Protein AF-A0A925UNS7-F1 (afdb_monomer_lite)

Radius of gyration: 22.49 Å; chains: 1; bounding box: 67×39×63 Å

pLDDT: mean 77.77, std 15.79, range [28.08, 94.25]

Foldseek 3Di:
DVVVVVVVVDPDDQQWDADPPQRDTDSAFWFADPPPRDTDRALAADPVGNFWDQDPVRDTQGSDPVSSQPTFTAHPPPRHTDRRDRFAEAFEEEFEAVPLCRVVLVVLLDDPPWDDDPQWIWDWDQDPNGTYIYIYGDDYNPNQVDPPCPSVCSSVLPHLAYEYRDALCLLAPVCVPPPDHRPDDSQVRVVSVLVVCCVRVVADVQRADQQEYEYEHEPQQVVCVPPNHCVVPVVVSSVVSPCPVVVVVCVSHHPHYDYHYDDDDSPVVSCVRVVSSNVSSSD

Structure (mmCIF, N/CA/C/O backbone):
data_AF-A0A925UNS7-F1
#
_entry.id   AF-A0A925UNS7-F1
#
loop_
_atom_site.group_PDB
_atom_site.id
_atom_site.type_symbol
_atom_site.label_atom_id
_atom_site.label_alt_id
_atom_site.label_comp_id
_atom_site.label_asym_id
_atom_site.label_entity_id
_atom_site.label_seq_id
_atom_site.pdbx_PDB_ins_code
_atom_site.Cartn_x
_atom_site.Cartn_y
_atom_site.Cartn_z
_atom_site.occupancy
_atom_site.B_iso_or_equiv
_atom_site.auth_seq_id
_atom_site.auth_comp_id
_atom_site.auth_asym_id
_atom_site.auth_atom_id
_atom_site.pdbx_PDB_model_num
ATOM 1 N N . MET A 1 1 ? -37.529 9.901 12.539 1.00 35.59 1 MET A N 1
ATOM 2 C CA . MET A 1 1 ? -36.229 10.587 12.722 1.00 35.59 1 MET A CA 1
ATOM 3 C C . MET A 1 1 ? -35.028 9.660 12.976 1.00 35.59 1 MET A C 1
ATOM 5 O O . MET A 1 1 ? -33.933 10.053 12.615 1.00 35.59 1 MET A O 1
ATOM 9 N N . VAL A 1 2 ? -35.177 8.419 13.474 1.00 34.44 2 VAL A N 1
ATOM 10 C CA . VAL A 1 2 ? -34.027 7.487 13.656 1.00 34.44 2 VAL A CA 1
ATOM 11 C C . VAL A 1 2 ? -33.662 6.696 12.381 1.00 34.44 2 VAL A C 1
ATOM 13 O O . VAL A 1 2 ? -32.488 6.489 12.100 1.00 34.44 2 VAL A O 1
ATOM 16 N N . LYS A 1 3 ? -34.638 6.364 11.519 1.00 30.56 3 LYS A N 1
ATOM 17 C CA . LYS A 1 3 ? -34.401 5.601 10.270 1.00 30.56 3 LYS A CA 1
ATOM 18 C C . LYS A 1 3 ? -33.619 6.350 9.174 1.00 30.56 3 LYS A C 1
ATOM 20 O O . LYS A 1 3 ? -33.162 5.718 8.230 1.00 30.56 3 LYS A O 1
ATOM 25 N N . VAL A 1 4 ? -33.467 7.673 9.283 1.00 34.25 4 VAL A N 1
ATOM 26 C CA . VAL A 1 4 ? -32.713 8.499 8.316 1.00 34.25 4 VAL A CA 1
ATOM 27 C C . VAL A 1 4 ? -31.235 8.588 8.706 1.00 34.25 4 VAL A C 1
ATOM 29 O O . VAL A 1 4 ? -30.375 8.556 7.836 1.00 34.25 4 VAL A O 1
ATOM 32 N N . ALA A 1 5 ? -30.922 8.593 10.006 1.00 35.22 5 ALA A N 1
ATOM 33 C CA . ALA A 1 5 ? -29.542 8.663 10.479 1.00 35.22 5 ALA A CA 1
ATOM 34 C C . ALA A 1 5 ? -28.777 7.345 10.256 1.00 35.22 5 ALA A C 1
ATOM 36 O O . ALA A 1 5 ? -27.597 7.380 9.924 1.00 35.22 5 ALA A O 1
ATOM 37 N N . GLU A 1 6 ? -29.443 6.189 10.364 1.00 35.62 6 GLU A N 1
ATOM 38 C CA . GLU A 1 6 ? -28.828 4.881 10.081 1.00 35.62 6 GLU A CA 1
ATOM 39 C C . GLU A 1 6 ? -28.764 4.545 8.585 1.00 35.62 6 GLU A C 1
ATOM 41 O O . GLU A 1 6 ? -27.809 3.909 8.154 1.00 35.62 6 GLU A O 1
ATOM 46 N N . ARG A 1 7 ? -29.695 5.042 7.756 1.00 28.08 7 ARG A N 1
ATOM 47 C CA . ARG A 1 7 ? -29.606 4.889 6.288 1.00 28.08 7 ARG A CA 1
ATOM 48 C C . ARG A 1 7 ? -28.446 5.668 5.661 1.00 28.08 7 ARG A C 1
ATOM 50 O O . ARG A 1 7 ? -27.983 5.300 4.589 1.00 28.08 7 ARG A O 1
ATOM 57 N N . ILE A 1 8 ? -27.937 6.691 6.347 1.00 38.69 8 ILE A N 1
ATOM 58 C CA . ILE A 1 8 ? -26.712 7.409 5.959 1.00 38.69 8 ILE A CA 1
ATOM 59 C C . ILE A 1 8 ? -25.447 6.627 6.376 1.00 38.69 8 ILE A C 1
ATOM 61 O O . ILE A 1 8 ? -24.382 6.830 5.803 1.00 38.69 8 ILE A O 1
ATOM 65 N N . TYR A 1 9 ? -25.549 5.663 7.301 1.00 38.25 9 TYR A N 1
ATOM 66 C CA . TYR A 1 9 ? -24.427 4.796 7.689 1.00 38.25 9 TYR A CA 1
ATOM 67 C C . TYR A 1 9 ? -24.120 3.671 6.682 1.00 38.25 9 TYR A C 1
ATOM 69 O O . TYR A 1 9 ? -23.133 2.963 6.882 1.00 38.25 9 TYR A O 1
ATOM 77 N N . SER A 1 10 ? -24.921 3.486 5.624 1.00 40.56 10 SER A N 1
ATOM 78 C CA . SER A 1 10 ? -24.856 2.285 4.775 1.00 40.56 10 SER A CA 1
ATOM 79 C C . SER A 1 10 ? -24.935 2.533 3.265 1.00 40.56 10 SER A C 1
ATOM 81 O O . SER A 1 10 ? -25.321 1.629 2.528 1.00 40.56 10 SER A O 1
ATOM 83 N N . LEU A 1 11 ? -24.580 3.719 2.773 1.00 31.61 11 LEU A N 1
ATOM 84 C CA . LEU A 1 11 ? -24.490 3.965 1.331 1.00 31.61 11 LEU A CA 1
ATOM 85 C C . LEU A 1 11 ? -23.022 4.114 0.917 1.00 31.61 11 LEU A C 1
ATOM 87 O O . LEU A 1 11 ? -22.479 5.213 0.904 1.00 31.61 11 LEU A O 1
ATOM 91 N N . GLY A 1 12 ? -22.389 2.977 0.608 1.00 35.94 12 GLY A N 1
ATOM 92 C CA . GLY A 1 12 ? -21.296 2.922 -0.372 1.00 35.94 12 GLY A CA 1
ATOM 93 C C . GLY A 1 12 ? -19.961 2.305 0.048 1.00 35.94 12 GLY A C 1
ATOM 94 O O . GLY A 1 12 ? -19.280 1.781 -0.819 1.00 35.94 12 GLY A O 1
ATOM 95 N N . GLU A 1 13 ? -19.565 2.301 1.324 1.00 45.28 13 GLU A N 1
ATOM 96 C CA . GLU A 1 13 ? -18.226 1.813 1.709 1.00 45.28 13 GLU A CA 1
ATOM 97 C C . GLU A 1 13 ? -18.289 1.011 3.018 1.00 45.28 13 GLU A C 1
ATOM 99 O O . GLU A 1 13 ? -18.689 1.512 4.073 1.00 45.28 13 GLU A O 1
ATOM 104 N N . THR A 1 14 ? -17.912 -0.269 2.972 1.00 50.34 14 THR A N 1
ATOM 105 C CA . THR A 1 14 ? -17.797 -1.118 4.164 1.00 50.34 14 THR A CA 1
ATOM 106 C C . THR A 1 14 ? -16.727 -0.546 5.100 1.00 50.34 14 THR A C 1
ATOM 108 O O . THR A 1 14 ? -15.536 -0.694 4.841 1.00 50.34 14 THR A O 1
ATOM 111 N N . ASN A 1 15 ? -17.136 0.105 6.191 1.00 68.94 15 ASN A N 1
ATOM 112 C CA . ASN A 1 15 ? -16.233 0.677 7.195 1.00 68.94 15 ASN A CA 1
ATOM 113 C C . ASN A 1 15 ? -15.593 -0.420 8.072 1.00 68.94 15 ASN A C 1
ATOM 115 O O . ASN A 1 15 ? -15.993 -0.619 9.222 1.00 68.94 15 ASN A O 1
ATOM 119 N N . TYR A 1 16 ? -14.594 -1.128 7.543 1.00 82.44 16 TYR A N 1
ATOM 120 C CA . TYR A 1 16 ? -13.746 -2.043 8.313 1.00 82.44 16 TYR A CA 1
ATOM 121 C C . TYR A 1 16 ? -12.516 -1.314 8.882 1.00 82.44 16 TYR A C 1
ATOM 123 O O . TYR A 1 16 ? -12.038 -0.323 8.334 1.00 82.44 16 TYR A O 1
ATOM 131 N N . GLY A 1 17 ? -11.977 -1.819 9.990 1.00 87.06 17 GLY A N 1
ATOM 132 C CA . GLY A 1 17 ? -10.637 -1.488 10.466 1.00 87.06 17 GLY A CA 1
ATOM 133 C C . GLY A 1 17 ? -9.616 -2.523 9.995 1.00 87.06 17 GLY A C 1
ATOM 134 O O . GLY A 1 17 ? -9.976 -3.654 9.676 1.00 87.06 17 GLY A O 1
ATOM 135 N N . ILE A 1 18 ? -8.338 -2.147 9.972 1.00 88.50 18 ILE A N 1
ATOM 136 C CA . ILE A 1 18 ? -7.214 -3.061 9.720 1.00 88.50 18 ILE A CA 1
ATOM 137 C C . ILE A 1 18 ? -6.280 -3.025 10.927 1.00 88.50 18 ILE A C 1
ATOM 139 O O . ILE A 1 18 ? -5.958 -1.951 11.445 1.00 88.50 18 ILE A O 1
ATOM 143 N N . CYS A 1 19 ? -5.861 -4.198 11.401 1.00 89.12 19 CYS A N 1
ATOM 144 C CA . CYS A 1 19 ? -4.843 -4.301 12.440 1.00 89.12 19 CYS A CA 1
ATOM 145 C C . CYS A 1 19 ? -3.464 -3.954 11.864 1.00 89.12 19 CYS A C 1
ATOM 147 O O . CYS A 1 19 ? -3.035 -4.559 10.891 1.00 89.12 19 CYS A O 1
ATOM 149 N N . GLU A 1 20 ? -2.732 -3.033 12.491 1.00 87.94 20 GLU A N 1
ATOM 150 C CA . GLU A 1 20 ? -1.376 -2.645 12.056 1.00 87.94 20 GLU A CA 1
ATOM 151 C C . GLU A 1 20 ? -0.307 -3.712 12.356 1.00 87.94 20 GLU A C 1
ATOM 153 O O . GLU A 1 20 ? 0.838 -3.543 11.958 1.00 87.94 20 GLU A O 1
ATOM 158 N N . VAL A 1 21 ? -0.668 -4.793 13.061 1.00 86.88 21 VAL A N 1
ATOM 159 C CA . VAL A 1 21 ? 0.260 -5.869 13.453 1.00 86.88 21 VAL A CA 1
ATOM 160 C C . VAL A 1 21 ? 0.021 -7.150 12.658 1.00 86.88 21 VAL A C 1
ATOM 162 O O . VAL A 1 21 ? 0.953 -7.699 12.088 1.00 86.88 21 VAL A O 1
ATOM 165 N N . CYS A 1 22 ? -1.220 -7.648 12.622 1.00 86.00 22 CYS A N 1
ATOM 166 C CA . CYS A 1 22 ? -1.549 -8.893 11.913 1.00 86.00 22 CYS A CA 1
ATOM 167 C C . CYS A 1 22 ? -2.246 -8.678 10.563 1.00 86.00 22 CYS A C 1
ATOM 169 O O . CYS A 1 22 ? -2.575 -9.651 9.895 1.00 86.00 22 CYS A O 1
ATOM 171 N N . PHE A 1 23 ? -2.512 -7.422 10.189 1.00 87.38 23 PHE A N 1
ATOM 172 C CA . PHE A 1 23 ? -3.168 -7.027 8.937 1.00 87.38 23 PHE A CA 1
ATOM 173 C C . PHE A 1 23 ? -4.586 -7.572 8.729 1.00 87.38 23 PHE A C 1
ATOM 175 O O . PHE A 1 23 ? -5.176 -7.364 7.673 1.00 87.38 23 PHE A O 1
ATOM 182 N N . THR A 1 24 ? -5.201 -8.171 9.752 1.00 86.56 24 THR A N 1
ATOM 183 C CA . THR A 1 24 ? -6.581 -8.639 9.633 1.00 86.56 24 THR A CA 1
ATOM 184 C C . THR A 1 24 ? -7.574 -7.485 9.591 1.00 86.56 24 THR A C 1
ATOM 186 O O . THR A 1 24 ? -7.520 -6.557 10.408 1.00 86.56 24 THR A O 1
ATOM 189 N N . ARG A 1 25 ? -8.494 -7.573 8.622 1.00 87.44 25 ARG A N 1
ATOM 190 C CA . ARG A 1 25 ? -9.688 -6.736 8.525 1.00 87.44 25 ARG A CA 1
ATOM 191 C C . ARG A 1 25 ? -10.711 -7.148 9.573 1.00 87.44 25 ARG A C 1
ATOM 193 O O . ARG A 1 25 ? -11.021 -8.325 9.706 1.00 87.44 25 ARG A O 1
ATOM 200 N N . TYR A 1 26 ? -11.286 -6.173 10.261 1.00 85.81 26 TYR A N 1
ATOM 201 C CA . TYR A 1 26 ? -12.333 -6.404 11.252 1.00 85.81 26 TYR A CA 1
ATOM 202 C C . TYR A 1 26 ? -13.446 -5.363 11.113 1.00 85.81 26 TYR A C 1
ATOM 204 O O . TYR A 1 26 ? -13.188 -4.184 10.888 1.00 85.81 26 TYR A O 1
ATOM 212 N N . GLN A 1 27 ? -14.702 -5.784 11.272 1.00 84.75 27 GLN A N 1
ATOM 213 C CA . GLN A 1 27 ? -15.856 -4.871 11.246 1.00 84.75 27 GLN A CA 1
ATOM 214 C C . GLN A 1 27 ? -16.007 -4.100 12.565 1.00 84.75 27 GLN A C 1
ATOM 216 O O . GLN A 1 27 ? -16.391 -2.932 12.586 1.00 84.75 27 GLN A O 1
ATOM 221 N N . SER A 1 28 ? -15.670 -4.750 13.679 1.00 85.56 28 SER A N 1
ATOM 222 C CA . SER A 1 28 ? -15.682 -4.175 15.021 1.00 85.56 28 SER A CA 1
ATOM 223 C C . SER A 1 28 ? -14.504 -4.739 15.814 1.00 85.56 28 SER A C 1
ATOM 225 O O . SER A 1 28 ? -14.268 -5.946 15.745 1.00 85.56 28 SER A O 1
ATOM 227 N N . PRO A 1 29 ? -13.746 -3.905 16.545 1.00 90.81 29 PRO A N 1
ATOM 228 C CA . PRO A 1 29 ? -12.730 -4.404 17.461 1.00 90.81 29 PRO A CA 1
ATOM 229 C C . PRO A 1 29 ? -13.382 -4.995 18.719 1.00 90.81 29 PRO A C 1
ATOM 231 O O . PRO A 1 29 ? -14.569 -4.787 18.984 1.00 90.81 29 PRO A O 1
ATOM 234 N N . ILE A 1 30 ? -12.577 -5.656 19.548 1.00 92.12 30 ILE A N 1
ATOM 235 C CA . ILE A 1 30 ? -12.977 -6.019 20.909 1.00 92.12 30 ILE A CA 1
ATOM 236 C C . ILE A 1 30 ? -12.866 -4.774 21.788 1.00 92.12 30 ILE A C 1
ATOM 238 O O . ILE A 1 30 ? -11.777 -4.229 21.956 1.00 92.12 30 ILE A O 1
ATOM 242 N N . TYR A 1 31 ? -13.973 -4.333 22.378 1.00 92.25 31 TYR A N 1
ATOM 243 C CA . TYR A 1 31 ? -13.989 -3.237 23.344 1.00 92.25 31 TYR A CA 1
ATOM 244 C C . TYR A 1 31 ? -13.731 -3.765 24.752 1.00 92.25 31 TYR A C 1
ATOM 246 O O . TYR A 1 31 ? -14.453 -4.641 25.226 1.00 92.25 31 TYR A O 1
ATOM 254 N N . VAL A 1 32 ? -12.732 -3.216 25.436 1.00 93.50 32 VAL A N 1
ATOM 255 C CA . VAL A 1 32 ? -12.365 -3.635 26.793 1.00 93.50 32 VAL A CA 1
ATOM 256 C C . VAL A 1 32 ? -13.070 -2.751 27.817 1.00 93.50 32 VAL A C 1
ATOM 258 O O . VAL A 1 32 ? -12.909 -1.528 27.814 1.00 93.50 32 VAL A O 1
ATOM 261 N N . CYS A 1 33 ? -13.829 -3.366 28.727 1.00 93.12 33 CYS A N 1
ATOM 262 C CA . CYS A 1 33 ? -14.432 -2.659 29.852 1.00 93.12 33 CYS A CA 1
ATOM 263 C C . CYS A 1 33 ? -13.335 -2.001 30.711 1.00 93.12 33 CYS A C 1
ATOM 265 O O . CYS A 1 33 ? -12.432 -2.699 31.180 1.00 93.12 33 CYS A O 1
ATOM 267 N N . PRO A 1 34 ? -13.400 -0.685 30.984 1.00 92.81 34 PRO A N 1
ATOM 268 C CA . PRO A 1 34 ? -12.353 -0.011 31.747 1.00 92.81 34 PRO A CA 1
ATOM 269 C C . PRO A 1 34 ? -12.288 -0.480 33.209 1.00 92.81 34 PRO A C 1
ATOM 271 O O . PRO A 1 34 ? -11.203 -0.439 33.789 1.00 92.81 34 PRO A O 1
ATOM 274 N N . TYR A 1 35 ? -13.402 -0.984 33.757 1.00 93.94 35 TYR A N 1
ATOM 275 C CA . TYR A 1 35 ? -13.546 -1.392 35.158 1.00 93.94 35 TYR A CA 1
ATOM 276 C C . TYR A 1 35 ? -13.119 -2.843 35.418 1.00 93.94 35 TYR A C 1
ATOM 278 O O . TYR A 1 35 ? -12.281 -3.082 36.276 1.00 93.94 35 TYR A O 1
ATOM 286 N N . CYS A 1 36 ? -13.662 -3.814 34.672 1.00 94.19 36 CYS A N 1
ATOM 287 C CA . CYS A 1 36 ? -13.419 -5.247 34.914 1.00 94.19 36 CYS A CA 1
ATOM 288 C C . CYS A 1 36 ? -12.619 -5.955 33.811 1.00 94.19 36 CYS A C 1
ATOM 290 O O . CYS A 1 36 ? -12.446 -7.166 33.869 1.00 94.19 36 CYS A O 1
ATOM 292 N N . LYS A 1 37 ? -12.166 -5.223 32.784 1.00 93.88 37 LYS A N 1
ATOM 293 C CA . LYS A 1 37 ? -11.339 -5.716 31.665 1.00 93.88 37 LYS A CA 1
ATOM 294 C C . LYS A 1 37 ? -11.961 -6.802 30.775 1.00 93.88 37 LYS A C 1
ATOM 296 O O . LYS A 1 37 ? -11.313 -7.239 29.830 1.00 93.88 37 LYS A O 1
ATOM 301 N N . VAL A 1 38 ? -13.225 -7.169 30.992 1.00 93.56 38 VAL A N 1
ATOM 302 C CA . VAL A 1 38 ? -13.982 -8.037 30.075 1.00 93.56 38 VAL A CA 1
ATOM 303 C C . VAL A 1 38 ? -14.047 -7.407 28.679 1.00 93.56 38 VAL A C 1
ATOM 305 O O . VAL A 1 38 ? -14.307 -6.206 28.548 1.00 93.56 38 VAL A O 1
ATOM 308 N N . GLY A 1 39 ? -13.803 -8.221 27.651 1.00 92.00 39 GLY A N 1
ATOM 309 C CA . GLY A 1 39 ? -13.856 -7.834 26.243 1.00 92.00 39 GLY A CA 1
ATOM 310 C C . GLY A 1 39 ? -15.226 -8.080 25.608 1.00 92.00 39 GLY A C 1
ATOM 311 O O . GLY A 1 39 ? -15.881 -9.079 25.889 1.00 92.00 39 GLY A O 1
ATOM 312 N N . TYR A 1 40 ? -15.642 -7.178 24.721 1.00 89.44 40 TYR A N 1
ATOM 313 C CA . TYR A 1 40 ? -16.900 -7.256 23.979 1.00 89.44 40 TYR A CA 1
ATOM 314 C C . TYR A 1 40 ? -16.635 -7.156 22.473 1.00 89.44 40 TYR A C 1
ATOM 316 O O . TYR A 1 40 ? -16.190 -6.110 22.002 1.00 89.44 40 TYR A O 1
ATOM 324 N N . HIS A 1 41 ? -16.941 -8.213 21.710 1.00 81.31 41 HIS A N 1
ATOM 325 C CA . HIS A 1 41 ? -16.717 -8.279 20.252 1.00 81.31 41 HIS A CA 1
ATOM 326 C C . HIS A 1 41 ? -17.548 -7.267 19.448 1.00 81.31 41 HIS A C 1
ATOM 328 O O . HIS A 1 41 ? -17.142 -6.830 18.372 1.00 81.31 41 HIS A O 1
ATOM 334 N N . ALA A 1 42 ? -18.699 -6.860 19.979 1.00 75.38 42 ALA A N 1
ATOM 335 C CA . ALA A 1 42 ? -19.520 -5.810 19.405 1.00 75.38 42 ALA A CA 1
ATOM 336 C C . ALA A 1 42 ? -20.201 -5.027 20.525 1.00 75.38 42 ALA A C 1
ATOM 338 O O . ALA A 1 42 ? -20.951 -5.576 21.330 1.00 75.38 42 ALA A O 1
ATOM 339 N N . LEU A 1 43 ? -19.945 -3.722 20.565 1.00 75.12 43 LEU A N 1
ATOM 340 C CA . LEU A 1 43 ? -20.578 -2.806 21.507 1.00 75.12 43 LEU A CA 1
ATOM 341 C C . LEU A 1 43 ? -21.601 -1.972 20.724 1.00 75.12 43 LEU A C 1
ATOM 343 O O . LEU A 1 43 ? -21.357 -0.820 20.358 1.00 75.12 43 LEU A O 1
ATOM 347 N N . ALA A 1 44 ? -22.707 -2.627 20.365 1.00 68.38 44 ALA A N 1
ATOM 348 C CA . ALA A 1 44 ? -23.771 -2.087 19.523 1.00 68.38 44 ALA A CA 1
ATOM 349 C C . ALA A 1 44 ? -25.027 -1.745 20.348 1.00 68.38 44 ALA A C 1
ATOM 351 O O . ALA A 1 44 ? -25.265 -2.373 21.385 1.00 68.38 44 ALA A O 1
ATOM 352 N N . PRO A 1 45 ? -25.836 -0.760 19.912 1.00 63.97 45 PRO A N 1
ATOM 353 C CA . PRO A 1 45 ? -27.149 -0.526 20.497 1.00 63.97 45 PRO A CA 1
ATOM 354 C C . PRO A 1 45 ? -28.0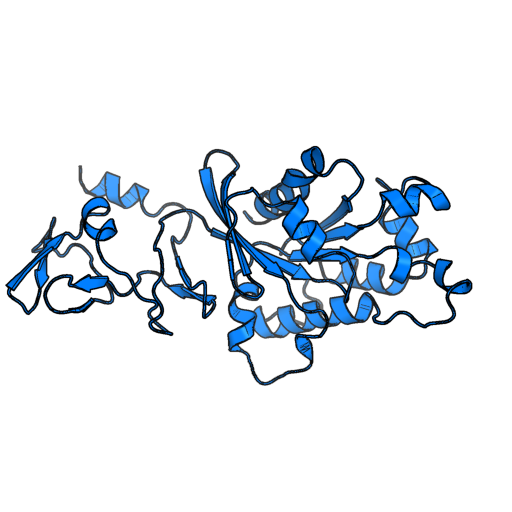01 -1.791 20.411 1.00 63.97 45 PRO A C 1
ATOM 356 O O . PRO A 1 45 ? -27.961 -2.518 19.421 1.00 63.97 45 PRO A O 1
ATOM 359 N N . THR A 1 46 ? -28.790 -2.040 21.448 1.00 64.12 46 THR A N 1
ATOM 360 C CA . THR A 1 46 ? -29.807 -3.097 21.436 1.00 64.12 46 THR A CA 1
ATOM 361 C C . THR A 1 46 ? -31.181 -2.458 21.570 1.00 64.12 46 THR A C 1
ATOM 363 O O . THR A 1 46 ? -31.300 -1.317 22.019 1.00 64.12 46 THR A O 1
ATOM 366 N N . VAL A 1 47 ? -32.240 -3.203 21.246 1.00 57.34 47 VAL A N 1
ATOM 367 C CA . VAL A 1 47 ? -33.636 -2.734 21.358 1.00 57.34 47 VAL A CA 1
ATOM 368 C C . VAL A 1 47 ? -33.970 -2.228 22.778 1.00 57.34 47 VAL A C 1
ATOM 370 O O . VAL A 1 47 ? -34.799 -1.341 22.939 1.00 57.34 47 VAL A O 1
ATOM 373 N N . LYS A 1 48 ? -33.281 -2.737 23.812 1.00 53.47 48 LYS A N 1
ATOM 374 C CA . LYS A 1 48 ? -33.444 -2.355 25.231 1.00 53.47 48 LYS A CA 1
ATOM 375 C C . LYS A 1 48 ? -32.441 -1.303 25.733 1.00 53.47 48 LYS A C 1
ATOM 377 O O . LYS A 1 48 ? -32.474 -0.943 26.907 1.00 53.47 48 LYS A O 1
ATOM 382 N N . GLY A 1 49 ? -31.531 -0.819 24.890 1.00 54.38 49 GLY A N 1
ATOM 383 C CA . GLY A 1 49 ? -30.441 0.065 25.300 1.00 54.38 49 GLY A CA 1
ATOM 384 C C . GLY A 1 49 ? -29.920 0.892 24.135 1.00 54.38 49 GLY A C 1
ATOM 385 O O . GLY A 1 49 ? -28.990 0.484 23.442 1.00 54.38 49 GLY A O 1
ATOM 386 N N . PHE A 1 50 ? -30.510 2.075 23.953 1.00 65.25 50 PHE A N 1
ATOM 387 C CA . PHE A 1 50 ? -30.174 2.987 22.856 1.00 65.25 50 PHE A CA 1
ATOM 388 C C . PHE A 1 50 ? -28.841 3.730 23.082 1.00 65.25 50 PHE A C 1
ATOM 390 O O . PHE A 1 50 ? -28.143 4.062 22.128 1.00 65.25 50 PHE A O 1
ATOM 397 N N . PHE A 1 51 ? -28.445 3.949 24.345 1.00 74.81 51 PHE A N 1
ATOM 398 C CA . PHE A 1 51 ? -27.263 4.759 24.695 1.00 74.81 51 PHE A CA 1
ATOM 399 C C . PHE A 1 51 ? -26.167 4.011 25.468 1.00 74.81 51 PHE A C 1
ATOM 401 O O . PHE A 1 51 ? -24.997 4.394 25.388 1.00 74.81 51 PHE A O 1
ATOM 408 N N . SER A 1 52 ? -26.499 2.922 26.171 1.00 82.94 52 SER A N 1
ATOM 409 C CA . SER A 1 52 ? -25.531 2.117 26.927 1.00 82.94 52 SER A CA 1
ATOM 410 C C . SER A 1 52 ? -25.975 0.667 27.103 1.00 82.94 52 SER A C 1
ATOM 412 O O . SER A 1 52 ? -27.172 0.416 27.234 1.00 82.94 52 SER A O 1
ATOM 414 N N . ILE A 1 53 ? -25.014 -0.249 27.227 1.00 86.50 53 ILE A N 1
ATOM 415 C CA . ILE A 1 53 ? -25.231 -1.620 27.720 1.00 86.50 53 ILE A CA 1
ATOM 416 C C . ILE A 1 53 ? -24.721 -1.751 29.158 1.00 86.50 53 ILE A C 1
ATOM 418 O O . ILE A 1 53 ? -23.853 -0.988 29.582 1.00 86.50 53 ILE A O 1
ATOM 422 N N . ARG A 1 54 ? -25.242 -2.712 29.925 1.00 89.12 54 ARG A N 1
ATOM 423 C CA . ARG A 1 54 ? -24.730 -3.016 31.269 1.00 89.12 54 ARG A CA 1
ATOM 424 C C . ARG A 1 54 ? -23.669 -4.109 31.169 1.00 89.12 54 ARG A C 1
ATOM 426 O O . ARG A 1 54 ? -23.943 -5.176 30.633 1.00 89.12 54 ARG A O 1
ATOM 433 N N . CYS A 1 55 ? -22.469 -3.831 31.665 1.00 90.69 55 CYS A N 1
ATOM 434 C CA . CYS A 1 55 ? -21.399 -4.816 31.784 1.00 90.69 55 CYS A CA 1
ATOM 435 C C . CYS A 1 55 ? -21.752 -5.866 32.851 1.00 90.69 55 CYS A C 1
ATOM 437 O O . CYS A 1 55 ? -22.491 -5.563 33.789 1.00 90.69 55 CYS A O 1
ATOM 439 N N . SER A 1 56 ? -21.136 -7.049 32.784 1.00 90.50 56 SER A N 1
ATOM 440 C CA . SER A 1 56 ? -21.204 -8.069 33.847 1.00 90.50 56 SER A CA 1
ATOM 441 C C . SER A 1 56 ? -20.780 -7.558 35.234 1.00 90.50 56 SER A C 1
ATOM 443 O O . SER A 1 56 ? -21.291 -8.034 36.238 1.00 90.50 56 SER A O 1
ATOM 445 N N . CYS A 1 57 ? -19.918 -6.536 35.313 1.00 93.19 57 CYS A N 1
ATOM 446 C CA . CYS A 1 57 ? -19.534 -5.877 36.568 1.00 93.19 57 CYS A CA 1
ATOM 447 C C . CYS A 1 57 ? -20.512 -4.776 37.030 1.00 93.19 57 CYS A C 1
ATOM 449 O O . CYS A 1 57 ? -20.157 -3.934 37.853 1.00 93.19 57 CYS A O 1
ATOM 451 N N . GLY A 1 58 ? -21.706 -4.692 36.438 1.00 91.56 58 GLY A N 1
ATOM 452 C CA . GLY A 1 58 ? -22.764 -3.750 36.817 1.00 91.56 58 GLY A CA 1
ATOM 453 C C . GLY A 1 58 ? -22.648 -2.334 36.234 1.00 91.56 58 GLY A C 1
ATOM 454 O O . GLY A 1 58 ? -23.664 -1.632 36.173 1.00 91.56 58 GLY A O 1
ATOM 455 N N . HIS A 1 59 ? -21.466 -1.929 35.753 1.00 91.81 59 HIS A N 1
ATOM 456 C CA . HIS A 1 59 ? -21.215 -0.607 35.164 1.00 91.81 59 HIS A CA 1
ATOM 457 C C . HIS A 1 59 ? -21.871 -0.443 33.784 1.00 91.81 59 HIS A C 1
ATOM 459 O O . HIS A 1 59 ? -21.919 -1.380 32.984 1.00 91.81 59 HIS A O 1
ATOM 465 N N . LYS A 1 60 ? -22.356 0.767 33.477 1.00 90.56 60 LYS A N 1
ATOM 466 C CA . LYS A 1 60 ? -22.923 1.104 32.162 1.00 90.56 60 LYS A CA 1
ATOM 467 C C . LYS A 1 60 ? -21.809 1.476 31.181 1.00 90.56 60 LYS A C 1
ATOM 469 O O . LYS A 1 60 ? -21.019 2.376 31.451 1.00 90.56 60 LYS A O 1
ATOM 474 N N . LEU A 1 61 ? -21.779 0.818 30.027 1.00 89.88 61 LEU A N 1
ATOM 475 C CA . LEU A 1 61 ? -20.843 1.085 28.938 1.00 89.88 61 LEU A CA 1
ATOM 476 C C . LEU A 1 61 ? -21.572 1.826 27.810 1.00 89.88 61 LEU A C 1
ATOM 478 O O . LEU A 1 61 ? -22.522 1.268 27.253 1.00 89.88 61 LEU A O 1
ATOM 482 N N . PRO A 1 62 ? -21.180 3.061 27.450 1.00 88.25 62 PRO A N 1
ATOM 483 C CA . PRO A 1 62 ? -21.787 3.766 26.326 1.00 88.25 62 PRO A CA 1
ATOM 484 C C . PRO A 1 62 ? -21.593 3.034 24.991 1.00 88.25 62 PRO A C 1
ATOM 486 O O . PRO A 1 62 ? -20.476 2.670 24.632 1.00 88.25 62 PRO A O 1
ATOM 489 N N . VAL A 1 63 ? -22.675 2.905 24.216 1.00 83.81 63 VAL A N 1
ATOM 490 C CA . VAL A 1 63 ? -22.663 2.375 22.833 1.00 83.81 63 VAL A CA 1
ATOM 491 C C . VAL A 1 63 ? -22.635 3.484 21.775 1.00 83.81 63 VAL A C 1
ATOM 493 O O . VAL A 1 63 ? -22.569 3.217 20.574 1.00 83.81 63 VAL A O 1
ATOM 496 N N . THR A 1 64 ? -22.656 4.753 22.183 1.00 80.50 64 THR A N 1
ATOM 497 C CA . THR A 1 64 ? -22.554 5.888 21.256 1.00 80.50 64 THR A CA 1
ATOM 498 C C . THR A 1 64 ? -21.153 5.975 20.646 1.00 80.50 64 THR A C 1
ATOM 500 O O . THR A 1 64 ? -20.165 5.562 21.256 1.00 80.50 64 THR A O 1
ATOM 503 N N . THR A 1 65 ? -21.037 6.523 19.432 1.00 76.88 65 THR A N 1
ATOM 504 C CA . THR A 1 65 ? -19.742 6.664 18.736 1.00 76.88 65 THR A CA 1
ATOM 505 C C . THR A 1 65 ? -18.727 7.452 19.566 1.00 76.88 65 THR A C 1
ATOM 507 O O . THR A 1 65 ? -17.560 7.080 19.613 1.00 76.88 65 THR A O 1
ATOM 510 N N . TRP A 1 66 ? -19.161 8.517 20.248 1.00 77.19 66 TRP A N 1
ATOM 511 C CA . TRP A 1 66 ? -18.278 9.346 21.071 1.00 77.19 66 TRP A CA 1
ATOM 512 C C . TRP A 1 66 ? -17.877 8.654 22.379 1.00 77.19 66 TRP A C 1
ATOM 514 O O . TRP A 1 66 ? -16.713 8.703 22.766 1.00 77.19 66 TRP A O 1
ATOM 524 N N . GLY A 1 67 ? -18.806 7.946 23.030 1.00 82.81 67 GLY A N 1
ATOM 525 C CA . GLY A 1 67 ? -18.509 7.207 24.257 1.00 82.81 67 GLY A CA 1
ATOM 526 C C . GLY A 1 67 ? -17.537 6.047 24.031 1.00 82.81 67 GLY A C 1
ATOM 527 O O . GLY A 1 67 ? -16.601 5.874 24.808 1.00 82.81 67 GLY A O 1
ATOM 528 N N . ARG A 1 68 ? -17.693 5.317 22.918 1.00 82.81 68 ARG A N 1
ATOM 529 C CA . ARG A 1 68 ? -16.830 4.180 22.560 1.00 82.81 68 ARG A CA 1
ATOM 530 C C . ARG A 1 68 ? -15.369 4.552 22.298 1.00 82.81 68 ARG A C 1
ATOM 532 O O . ARG A 1 68 ? -14.507 3.701 22.482 1.00 82.81 68 ARG A O 1
ATOM 539 N N . ARG A 1 69 ? -15.067 5.803 21.920 1.00 80.44 69 ARG A N 1
ATOM 540 C CA . ARG A 1 69 ? -13.685 6.274 21.667 1.00 80.44 69 ARG A CA 1
ATOM 541 C C . ARG A 1 69 ? -12.772 6.199 22.892 1.00 80.44 69 A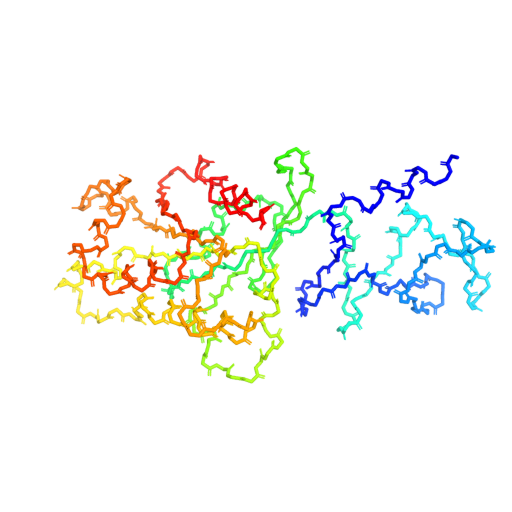RG A C 1
ATOM 543 O O . ARG A 1 69 ? -11.560 6.247 22.738 1.00 80.44 69 ARG A O 1
ATOM 550 N N . LYS A 1 70 ? -13.346 6.121 24.095 1.00 83.12 70 LYS A N 1
ATOM 551 C CA . LYS A 1 70 ? -12.601 6.086 25.361 1.00 83.12 70 LYS A CA 1
ATOM 552 C C . LYS A 1 70 ? -12.159 4.680 25.758 1.00 83.12 70 LYS A C 1
ATOM 554 O O . LYS A 1 70 ? -11.398 4.526 26.708 1.00 83.12 70 LYS A O 1
ATOM 559 N N . PHE A 1 71 ? -12.680 3.653 25.093 1.00 89.25 71 PHE A N 1
ATOM 560 C CA . PHE A 1 71 ? -12.363 2.275 25.425 1.00 89.25 71 PHE A CA 1
ATOM 561 C C . PHE A 1 71 ? -11.098 1.825 24.712 1.00 89.25 71 PHE A C 1
ATOM 563 O O . PHE A 1 71 ? -10.921 2.090 23.525 1.00 89.25 71 PHE A O 1
ATOM 570 N N . LYS A 1 72 ? -10.256 1.083 25.438 1.00 93.12 72 LYS A N 1
ATOM 571 C CA . LYS A 1 72 ? -9.189 0.298 24.823 1.00 93.12 72 LYS A CA 1
ATOM 572 C C . LYS A 1 72 ? -9.830 -0.707 23.869 1.00 93.12 72 LYS A C 1
ATOM 574 O O . LYS A 1 72 ? -10.788 -1.392 24.239 1.00 93.12 72 LYS A O 1
ATOM 579 N N . THR A 1 73 ? -9.298 -0.787 22.659 1.00 93.31 73 THR A N 1
ATOM 580 C CA . THR A 1 73 ? -9.796 -1.672 21.607 1.00 93.31 73 THR A CA 1
ATOM 581 C C . THR A 1 73 ? -8.719 -2.651 21.175 1.00 93.31 73 THR A C 1
ATOM 583 O O . THR A 1 73 ? -7.580 -2.252 20.954 1.00 93.31 73 THR A O 1
ATOM 586 N N . LEU A 1 74 ? -9.072 -3.930 21.054 1.00 94.25 74 LEU A N 1
ATOM 587 C CA . LEU A 1 74 ? -8.152 -5.001 20.667 1.00 94.25 74 LEU A CA 1
ATOM 588 C C . LEU A 1 74 ? -8.556 -5.610 19.322 1.00 94.25 74 LEU A C 1
ATOM 590 O O . LEU A 1 74 ? -9.738 -5.647 18.966 1.00 94.25 74 LEU A O 1
ATOM 594 N N . CYS A 1 75 ? -7.565 -6.095 18.581 1.00 92.19 75 CYS A N 1
ATOM 595 C CA . CYS A 1 75 ? -7.769 -6.902 17.388 1.00 92.19 75 CYS A CA 1
ATOM 596 C C . CYS A 1 75 ? -8.465 -8.219 17.751 1.00 92.19 75 CYS A C 1
ATOM 598 O O . CYS A 1 75 ? -8.097 -8.861 18.734 1.00 92.19 75 CYS A O 1
ATOM 600 N N . THR A 1 76 ? -9.435 -8.630 16.934 1.00 90.56 76 THR A N 1
ATOM 601 C CA . THR A 1 76 ? -10.174 -9.888 17.111 1.00 90.56 76 THR A CA 1
ATOM 602 C C . THR A 1 76 ? -9.309 -11.125 16.898 1.00 90.56 76 THR A C 1
ATOM 604 O O . THR A 1 76 ? -9.597 -12.150 17.499 1.00 90.56 76 THR A O 1
ATOM 607 N N . GLU A 1 77 ? -8.244 -11.016 16.098 1.00 90.44 77 GLU A N 1
ATOM 608 C CA . GLU A 1 77 ? -7.372 -12.147 15.768 1.00 90.44 77 GLU A CA 1
ATOM 609 C C . GLU A 1 77 ? -6.143 -12.244 16.668 1.00 90.44 77 GLU A C 1
ATOM 611 O O . GLU A 1 77 ? -5.878 -13.284 17.259 1.00 90.44 77 GLU A O 1
ATOM 616 N N . CYS A 1 78 ? -5.348 -11.173 16.761 1.00 90.69 78 CYS A N 1
ATOM 617 C CA . CYS A 1 78 ? -4.054 -11.227 17.449 1.00 90.69 78 CYS A CA 1
ATOM 618 C C . CYS A 1 78 ? -4.063 -10.601 18.847 1.00 90.69 78 CYS A C 1
ATOM 620 O O . CYS A 1 78 ? -3.026 -10.580 19.502 1.00 90.69 78 CYS A O 1
ATOM 622 N N . GLY A 1 79 ? -5.184 -10.019 19.285 1.00 92.44 79 GLY A N 1
ATOM 623 C CA . GLY A 1 79 ? -5.312 -9.390 20.604 1.00 92.44 79 GLY A CA 1
ATOM 624 C C . GLY A 1 79 ? -4.516 -8.092 20.804 1.00 92.44 79 GLY A C 1
ATOM 625 O O . GLY A 1 79 ? -4.663 -7.453 21.844 1.00 92.44 79 GLY A O 1
ATOM 626 N N . ASN A 1 80 ? -3.711 -7.659 19.827 1.00 92.88 80 ASN A N 1
ATOM 627 C CA . ASN A 1 80 ? -2.983 -6.392 19.907 1.00 92.88 80 ASN A CA 1
ATOM 628 C C . ASN A 1 80 ? -3.934 -5.196 19.939 1.00 92.88 80 ASN A C 1
ATOM 630 O O . ASN A 1 80 ? -5.012 -5.221 19.340 1.00 92.88 80 ASN A O 1
ATOM 634 N N . GLU A 1 81 ? -3.512 -4.125 20.606 1.00 92.56 81 GLU A N 1
ATOM 635 C CA . GLU A 1 81 ? -4.279 -2.886 20.649 1.00 92.56 81 GLU A CA 1
ATOM 636 C C . GLU A 1 81 ? -4.394 -2.265 19.252 1.00 92.56 81 GLU A C 1
ATOM 638 O O . GLU A 1 81 ? -3.419 -2.152 18.509 1.00 92.56 81 GLU A O 1
ATOM 643 N N . VAL A 1 82 ? -5.609 -1.860 18.887 1.00 90.44 82 VAL A N 1
ATOM 644 C CA . VAL A 1 82 ? -5.911 -1.222 17.605 1.00 90.44 82 VAL A CA 1
ATOM 645 C C . VAL A 1 82 ? -6.613 0.099 17.849 1.00 90.44 82 VAL A C 1
ATOM 647 O O . VAL A 1 82 ? -7.497 0.185 18.694 1.00 90.44 82 VAL A O 1
ATOM 650 N N . LYS A 1 83 ? -6.270 1.134 17.081 1.00 83.75 83 LYS A N 1
ATOM 651 C CA . LYS A 1 83 ? -7.035 2.386 17.061 1.00 83.75 83 LYS A CA 1
ATOM 652 C C . LYS A 1 83 ? -8.120 2.280 15.997 1.00 83.75 83 LYS A C 1
ATOM 654 O O . LYS A 1 83 ? -7.832 2.376 14.806 1.00 83.75 83 LYS A O 1
ATOM 659 N N . TYR A 1 84 ? -9.362 2.068 16.426 1.00 77.62 84 TYR A N 1
ATOM 660 C CA . TYR A 1 84 ? -10.491 2.001 15.504 1.00 77.62 84 TYR A CA 1
ATOM 661 C C . TYR A 1 84 ? -10.976 3.404 15.132 1.00 77.62 84 TYR A C 1
ATOM 663 O O . TYR A 1 84 ? -11.540 4.135 15.949 1.00 77.62 84 TYR A O 1
ATOM 671 N N . THR A 1 85 ? -10.767 3.771 13.872 1.00 71.94 85 THR A N 1
ATOM 672 C CA . THR A 1 85 ? -11.221 5.028 13.276 1.00 71.94 85 THR A CA 1
ATOM 673 C C . THR A 1 85 ? -12.163 4.720 12.121 1.00 71.94 85 THR A C 1
ATOM 675 O O . THR A 1 85 ? -11.798 3.966 11.227 1.00 71.94 85 THR A O 1
ATOM 678 N N . LYS A 1 86 ? -13.355 5.329 12.111 1.00 74.31 86 LYS A N 1
ATOM 679 C CA . LYS A 1 86 ? -14.295 5.257 10.979 1.00 74.31 86 LYS A CA 1
ATOM 680 C C . LYS A 1 86 ? -13.895 6.254 9.889 1.00 74.31 86 LYS A C 1
ATOM 682 O O . LYS A 1 86 ? -14.597 7.234 9.659 1.00 74.31 86 LYS A O 1
ATOM 687 N N . VAL A 1 87 ? -12.715 6.053 9.319 1.00 82.44 87 VAL A N 1
ATOM 688 C CA . VAL A 1 87 ? -12.227 6.792 8.151 1.00 82.44 87 VAL A CA 1
ATOM 689 C C . VAL A 1 87 ? -11.929 5.778 7.049 1.00 82.44 87 VAL A C 1
ATOM 691 O O . VAL A 1 87 ? -11.483 4.677 7.388 1.00 82.44 87 VAL A O 1
ATOM 694 N N . PRO A 1 88 ? -12.155 6.113 5.768 1.00 84.44 88 PRO A N 1
ATOM 695 C CA . PRO A 1 88 ? -11.741 5.265 4.658 1.00 84.44 88 PRO A CA 1
ATOM 696 C C . PRO A 1 88 ? -10.263 4.893 4.778 1.00 84.44 88 PRO A C 1
ATOM 698 O O . PRO A 1 88 ? -9.441 5.718 5.195 1.00 84.44 88 PRO A O 1
ATOM 701 N N . ILE A 1 89 ? -9.933 3.648 4.435 1.00 86.75 89 ILE A N 1
ATOM 702 C CA . ILE A 1 89 ? -8.562 3.143 4.483 1.00 86.75 89 ILE A CA 1
ATOM 703 C C . ILE A 1 89 ? -8.109 2.805 3.067 1.00 86.75 89 ILE A C 1
ATOM 705 O O . ILE A 1 89 ? -8.684 1.924 2.432 1.00 86.75 89 ILE A O 1
ATOM 709 N N . VAL A 1 90 ? -7.048 3.470 2.615 1.00 88.12 90 VAL A N 1
ATOM 710 C CA . VAL A 1 90 ? -6.349 3.170 1.365 1.00 88.12 90 VAL A CA 1
ATOM 711 C C . VAL A 1 90 ? -5.122 2.328 1.682 1.00 88.12 90 VAL A C 1
ATOM 713 O O . VAL A 1 90 ? -4.292 2.707 2.509 1.00 88.12 90 VAL A O 1
ATOM 716 N N . THR A 1 91 ? -5.008 1.176 1.030 1.00 89.06 91 THR A N 1
ATOM 717 C CA . THR A 1 91 ? -3.925 0.209 1.242 1.00 89.06 91 THR A CA 1
ATOM 718 C C . THR A 1 91 ? -3.187 -0.047 -0.062 1.00 89.06 91 THR A C 1
ATOM 720 O O . THR A 1 91 ? -3.804 -0.469 -1.039 1.00 89.06 91 THR A O 1
ATOM 723 N N . ILE A 1 92 ? -1.883 0.240 -0.080 1.00 89.94 92 ILE A N 1
ATOM 724 C CA . ILE A 1 92 ? -1.050 0.175 -1.287 1.00 89.94 92 ILE A CA 1
ATOM 725 C C . ILE A 1 92 ? 0.257 -0.564 -0.963 1.00 89.94 92 ILE A C 1
ATOM 727 O O . ILE A 1 92 ? 1.107 -0.029 -0.245 1.00 89.94 92 ILE A O 1
ATOM 731 N N . PRO A 1 93 ? 0.436 -1.801 -1.445 1.00 89.88 93 PRO A N 1
ATOM 732 C CA . PRO A 1 93 ? 1.733 -2.459 -1.466 1.00 89.88 93 PRO A CA 1
ATOM 733 C C . PRO A 1 93 ? 2.669 -1.840 -2.508 1.00 89.88 93 PRO A C 1
ATOM 735 O O . PRO A 1 93 ? 2.261 -1.528 -3.630 1.00 89.88 93 PRO A O 1
ATOM 738 N N . ILE A 1 94 ? 3.934 -1.699 -2.120 1.00 89.50 94 ILE A N 1
ATOM 739 C CA . ILE A 1 94 ? 5.006 -1.124 -2.928 1.00 89.50 94 ILE A CA 1
ATOM 740 C C . ILE A 1 94 ? 6.012 -2.229 -3.229 1.00 89.50 94 ILE A C 1
ATOM 742 O O . ILE A 1 94 ? 6.692 -2.725 -2.329 1.00 89.50 94 ILE A O 1
ATOM 746 N N . MET A 1 95 ? 6.077 -2.604 -4.501 1.00 87.12 95 MET A N 1
ATOM 747 C CA . MET A 1 95 ? 6.915 -3.652 -5.078 1.00 87.12 95 MET A CA 1
ATOM 748 C C . MET A 1 95 ? 8.130 -3.050 -5.777 1.00 87.12 95 MET A C 1
ATOM 750 O O . MET A 1 95 ? 8.160 -1.861 -6.079 1.00 87.12 95 MET A O 1
ATOM 754 N N . GLY A 1 96 ? 9.130 -3.877 -6.058 1.00 85.88 96 GLY A N 1
ATOM 755 C CA . GLY A 1 96 ? 10.337 -3.484 -6.781 1.00 85.88 96 GLY A CA 1
ATOM 756 C C . GLY A 1 96 ? 11.565 -4.159 -6.192 1.00 85.88 96 GLY A C 1
ATOM 757 O O . GLY A 1 96 ? 11.522 -4.702 -5.080 1.00 85.88 96 GLY A O 1
ATOM 758 N N . GLY A 1 97 ? 12.674 -4.139 -6.922 1.00 80.81 97 GLY A N 1
ATOM 759 C CA . GLY A 1 97 ? 13.860 -4.875 -6.500 1.00 80.81 97 GLY A CA 1
ATOM 760 C C . GLY A 1 97 ? 14.543 -4.279 -5.275 1.00 80.81 97 GLY A C 1
ATOM 761 O O . GLY A 1 97 ? 14.193 -3.195 -4.780 1.00 80.81 97 GLY A O 1
ATOM 762 N N . ALA A 1 98 ? 15.510 -5.017 -4.733 1.00 78.06 98 ALA A N 1
ATOM 763 C CA . ALA A 1 98 ? 16.365 -4.497 -3.671 1.00 78.06 98 ALA A CA 1
ATOM 764 C C . ALA A 1 98 ? 17.057 -3.213 -4.160 1.00 78.06 98 ALA A C 1
ATOM 766 O O . ALA A 1 98 ? 17.494 -3.139 -5.303 1.00 78.06 98 ALA A O 1
ATOM 767 N N . ASN A 1 99 ? 17.114 -2.183 -3.313 1.00 80.00 99 ASN A N 1
ATOM 768 C CA . ASN A 1 99 ? 17.709 -0.875 -3.629 1.00 80.00 99 ASN A CA 1
ATOM 769 C C . ASN A 1 99 ? 17.061 -0.082 -4.784 1.00 80.00 99 ASN A C 1
ATOM 771 O O . ASN A 1 99 ? 17.576 0.974 -5.149 1.00 80.00 99 ASN A O 1
ATOM 775 N N . ALA A 1 100 ? 15.890 -0.504 -5.280 1.00 85.38 100 ALA A N 1
ATOM 776 C CA . ALA A 1 100 ? 15.169 0.218 -6.332 1.00 85.38 100 ALA A CA 1
ATOM 777 C C . ALA A 1 100 ? 14.629 1.596 -5.897 1.00 85.38 100 ALA A C 1
ATOM 779 O O . ALA A 1 100 ? 14.176 2.384 -6.717 1.00 85.38 100 ALA A O 1
ATOM 780 N N . GLY A 1 101 ? 14.666 1.897 -4.594 1.00 86.56 101 GLY A N 1
ATOM 781 C CA . GLY A 1 101 ? 14.212 3.176 -4.045 1.00 86.56 101 GLY A CA 1
ATOM 782 C C . GLY A 1 101 ? 12.850 3.138 -3.351 1.00 86.56 101 GLY A C 1
ATOM 783 O O . GLY A 1 101 ? 12.345 4.194 -3.006 1.00 86.56 101 GLY A O 1
ATOM 784 N N . LYS A 1 102 ? 12.267 1.963 -3.065 1.00 87.81 102 LYS A N 1
ATOM 785 C CA . LYS A 1 102 ? 10.952 1.839 -2.389 1.00 87.81 102 LYS A CA 1
ATOM 786 C C . LYS A 1 102 ? 10.834 2.645 -1.091 1.00 87.81 102 LYS A C 1
ATOM 788 O O . LYS A 1 102 ? 9.904 3.427 -0.929 1.00 87.81 102 LYS A O 1
ATOM 793 N N . THR A 1 103 ? 11.785 2.483 -0.166 1.00 86.38 103 THR A N 1
ATOM 794 C CA . THR A 1 103 ? 11.789 3.239 1.098 1.00 86.38 103 THR A CA 1
ATOM 795 C C . THR A 1 103 ? 11.967 4.742 0.852 1.00 86.38 103 THR A C 1
ATOM 797 O O . THR A 1 103 ? 11.317 5.540 1.523 1.00 86.38 103 THR A O 1
ATOM 800 N N . THR A 1 104 ? 12.810 5.138 -0.106 1.00 87.56 104 THR A N 1
ATOM 801 C CA . THR A 1 104 ? 13.001 6.549 -0.477 1.00 87.56 104 THR A CA 1
ATOM 802 C C . THR A 1 104 ? 11.712 7.145 -1.033 1.00 87.56 104 THR A C 1
ATOM 804 O O . THR A 1 104 ? 11.273 8.178 -0.537 1.00 87.56 104 THR A O 1
ATOM 807 N N . PHE A 1 105 ? 11.052 6.442 -1.956 1.00 87.06 105 PHE A N 1
ATOM 808 C CA . PHE A 1 105 ? 9.744 6.803 -2.498 1.00 87.06 105 PHE A CA 1
ATOM 809 C C . PHE A 1 105 ? 8.731 7.023 -1.367 1.00 87.06 105 PHE A C 1
ATOM 811 O O . PHE A 1 105 ? 8.127 8.090 -1.267 1.00 87.06 105 PHE A O 1
ATOM 818 N N . ILE A 1 106 ? 8.611 6.055 -0.449 1.00 87.25 106 ILE A N 1
ATOM 819 C CA . ILE A 1 106 ? 7.740 6.143 0.731 1.00 87.25 106 ILE A CA 1
ATOM 820 C C . ILE A 1 106 ? 8.048 7.408 1.545 1.00 87.25 106 ILE A C 1
ATOM 822 O O . ILE A 1 106 ? 7.147 8.202 1.806 1.00 87.25 106 ILE A O 1
ATOM 826 N N . ASN A 1 107 ? 9.312 7.636 1.902 1.00 85.31 107 ASN A N 1
ATOM 827 C CA . ASN A 1 107 ? 9.716 8.770 2.733 1.00 85.31 107 ASN A CA 1
ATOM 828 C C . ASN A 1 107 ? 9.464 10.122 2.042 1.00 85.31 107 ASN A C 1
ATOM 830 O O . ASN A 1 107 ? 8.954 11.045 2.677 1.00 85.31 107 ASN A O 1
ATOM 834 N N . ASN A 1 108 ? 9.749 10.229 0.741 1.00 82.31 108 ASN A N 1
ATOM 835 C CA . ASN A 1 108 ? 9.472 11.424 -0.060 1.00 82.31 108 ASN A CA 1
ATOM 836 C C . ASN A 1 108 ? 7.968 11.739 -0.087 1.00 82.31 108 ASN A C 1
ATOM 838 O O . ASN A 1 108 ? 7.547 12.899 0.011 1.00 82.31 108 ASN A O 1
ATOM 842 N N . HIS A 1 109 ? 7.140 10.693 -0.142 1.00 79.62 109 HIS A N 1
ATOM 843 C CA . HIS A 1 109 ? 5.690 10.784 -0.273 1.00 79.62 109 HIS A CA 1
ATOM 844 C C . HIS A 1 109 ? 4.933 10.814 1.070 1.00 79.62 109 HIS A C 1
ATOM 846 O O . HIS A 1 109 ? 3.720 11.018 1.089 1.00 79.62 109 HIS A O 1
ATOM 852 N N . MET A 1 110 ? 5.617 10.707 2.211 1.00 77.12 110 MET A N 1
ATOM 853 C CA . MET A 1 110 ? 5.004 10.741 3.548 1.00 77.12 110 MET A CA 1
ATOM 854 C C . MET A 1 110 ? 4.935 12.142 4.157 1.00 77.12 110 MET A C 1
ATOM 856 O O . MET A 1 110 ? 5.772 13.007 3.895 1.00 77.12 110 MET A O 1
ATOM 860 N N . LYS A 1 111 ? 3.943 12.377 5.019 1.00 71.44 111 LYS A N 1
ATOM 861 C CA . LYS A 1 111 ? 3.935 13.533 5.928 1.00 71.44 111 LYS A CA 1
ATOM 862 C C . LYS A 1 111 ? 4.844 13.298 7.133 1.00 71.44 111 LYS A C 1
ATOM 864 O O . LYS A 1 111 ? 5.170 12.161 7.460 1.00 71.44 111 LYS A O 1
ATOM 869 N N . SER A 1 112 ? 5.230 14.380 7.806 1.00 71.19 112 SER A N 1
ATOM 870 C CA . SER A 1 112 ? 6.102 14.337 8.986 1.00 71.19 112 SER A CA 1
ATOM 871 C C . SER A 1 112 ? 5.508 13.574 10.176 1.00 71.19 112 SER A C 1
ATOM 873 O O . SER A 1 112 ? 6.257 13.103 11.023 1.00 71.19 112 SER A O 1
ATOM 875 N N . ASP A 1 113 ? 4.184 13.429 10.248 1.00 82.00 113 ASP A N 1
ATOM 876 C CA . ASP A 1 113 ? 3.457 12.717 11.306 1.00 82.00 113 ASP A CA 1
ATOM 877 C C . ASP A 1 113 ? 3.208 11.232 10.992 1.00 82.00 113 ASP A C 1
ATOM 879 O O . ASP A 1 113 ? 2.513 10.532 11.734 1.00 82.00 113 ASP A O 1
ATOM 883 N N . ALA A 1 114 ? 3.761 10.737 9.887 1.00 87.19 114 ALA A N 1
ATOM 884 C CA . ALA A 1 114 ? 3.570 9.364 9.476 1.00 87.19 114 ALA A CA 1
ATOM 885 C C . ALA A 1 114 ? 4.296 8.382 10.417 1.00 87.19 114 ALA A C 1
ATOM 887 O O . ALA A 1 114 ? 5.439 8.580 10.827 1.00 87.19 114 ALA A O 1
ATOM 888 N N . LYS A 1 115 ? 3.618 7.285 10.758 1.00 89.88 115 LYS A N 1
ATOM 889 C CA . LYS A 1 115 ? 4.091 6.250 11.682 1.00 89.88 115 LYS A CA 1
ATOM 890 C C . LYS A 1 115 ? 4.562 5.028 10.901 1.00 89.88 115 LYS A C 1
ATOM 892 O O . LYS A 1 115 ? 3.780 4.458 10.137 1.00 89.88 115 LYS A O 1
ATOM 897 N N . ARG A 1 116 ? 5.791 4.577 11.159 1.00 88.25 116 ARG A N 1
ATOM 898 C CA . ARG A 1 116 ? 6.364 3.350 10.584 1.00 88.25 116 ARG A CA 1
ATOM 899 C C . ARG A 1 116 ? 6.454 2.242 11.636 1.00 88.25 116 ARG A C 1
ATOM 901 O O . ARG A 1 116 ? 6.938 2.476 12.740 1.00 88.25 116 ARG A O 1
ATOM 908 N N . VAL A 1 117 ? 5.968 1.048 11.305 1.00 84.44 117 VAL A N 1
ATOM 909 C CA . VAL A 1 117 ? 6.045 -0.167 12.133 1.00 84.44 117 VAL A CA 1
ATOM 910 C C . VAL A 1 117 ? 6.462 -1.321 11.231 1.00 84.44 117 VAL A C 1
ATOM 912 O O . VAL A 1 117 ? 5.687 -1.757 10.383 1.00 84.44 117 VAL A O 1
ATOM 915 N N . GLY A 1 118 ? 7.694 -1.805 11.395 1.00 82.94 118 GLY A N 1
ATOM 916 C CA . GLY A 1 118 ? 8.267 -2.791 10.480 1.00 82.94 118 GLY A CA 1
ATOM 917 C C . GLY A 1 118 ? 8.235 -2.280 9.038 1.00 82.94 118 GLY A C 1
ATOM 918 O O . GLY A 1 118 ? 8.783 -1.219 8.732 1.00 82.94 118 GLY A O 1
ATOM 919 N N . ASN A 1 119 ? 7.550 -3.018 8.169 1.00 83.00 119 ASN A N 1
ATOM 920 C CA . ASN A 1 119 ? 7.397 -2.695 6.755 1.00 83.00 119 ASN A CA 1
ATOM 921 C C . ASN A 1 119 ? 6.111 -1.908 6.424 1.00 83.00 119 ASN A C 1
ATOM 923 O O . ASN A 1 119 ? 5.858 -1.587 5.267 1.00 83.00 119 ASN A O 1
ATOM 927 N N . LEU A 1 120 ? 5.300 -1.582 7.432 1.00 88.06 120 LEU A N 1
ATOM 928 C CA . LEU A 1 120 ? 4.093 -0.783 7.280 1.00 88.06 120 LEU A CA 1
ATOM 929 C C . LEU A 1 120 ? 4.377 0.684 7.615 1.00 88.06 120 LEU A C 1
ATOM 931 O O . LEU A 1 120 ? 4.812 1.023 8.716 1.00 88.06 120 LEU A O 1
ATOM 935 N N . THR A 1 121 ? 4.014 1.559 6.691 1.00 91.00 121 THR A N 1
ATOM 936 C CA . THR A 1 121 ? 3.904 3.001 6.878 1.00 91.00 121 THR A CA 1
ATOM 937 C C . THR A 1 121 ? 2.429 3.391 6.956 1.00 91.00 121 THR A C 1
ATOM 939 O O . THR A 1 121 ? 1.634 3.014 6.097 1.00 91.00 121 THR A O 1
ATOM 942 N N . THR A 1 122 ? 2.048 4.191 7.952 1.00 90.88 122 THR A N 1
ATOM 943 C CA . THR A 1 122 ? 0.683 4.718 8.094 1.00 90.88 122 THR A CA 1
ATOM 944 C C . THR A 1 122 ? 0.666 6.222 8.297 1.00 90.88 122 THR A C 1
ATOM 946 O O . THR A 1 122 ? 1.486 6.763 9.032 1.00 90.88 122 THR A O 1
ATOM 949 N N . PHE A 1 123 ? -0.298 6.900 7.686 1.00 89.50 123 PHE A N 1
ATOM 950 C CA . PHE A 1 123 ? -0.563 8.319 7.920 1.00 89.50 123 PHE A CA 1
ATOM 951 C C . PHE A 1 123 ? -2.034 8.634 7.659 1.00 89.50 123 PHE A C 1
ATOM 953 O O . PHE A 1 123 ? -2.749 7.848 7.034 1.00 89.50 123 PHE A O 1
ATOM 960 N N . ILE A 1 124 ? -2.505 9.765 8.178 1.00 87.12 124 ILE A N 1
ATOM 961 C CA . ILE A 1 124 ? -3.871 10.241 7.960 1.00 87.12 124 ILE A CA 1
ATOM 962 C C . ILE A 1 124 ? -3.788 11.588 7.260 1.00 87.12 124 ILE A C 1
ATOM 964 O O . ILE A 1 124 ? -3.099 12.497 7.709 1.00 87.12 124 ILE A O 1
ATOM 968 N N . GLU A 1 125 ? -4.515 11.730 6.161 1.00 84.81 125 GLU A N 1
ATOM 969 C CA . GLU A 1 125 ? -4.528 12.959 5.384 1.00 84.81 125 GLU A CA 1
ATOM 970 C C . GLU A 1 125 ? -5.932 13.257 4.864 1.00 84.81 125 GLU A C 1
ATOM 972 O O . GLU A 1 125 ? -6.751 12.362 4.661 1.00 84.81 125 GLU A O 1
ATOM 977 N N . ARG A 1 126 ? -6.220 14.544 4.651 1.00 84.75 126 ARG A N 1
ATOM 978 C CA . ARG A 1 126 ? -7.385 14.950 3.880 1.00 84.75 126 ARG A CA 1
ATOM 979 C C . ARG A 1 126 ? -7.093 14.752 2.394 1.00 84.75 126 ARG A C 1
ATOM 981 O O . ARG A 1 126 ? -6.307 15.495 1.821 1.00 84.75 126 ARG A O 1
ATOM 988 N N . PHE A 1 127 ? -7.738 13.768 1.790 1.00 79.56 127 PHE A N 1
ATOM 989 C CA . PHE A 1 127 ? -7.561 13.37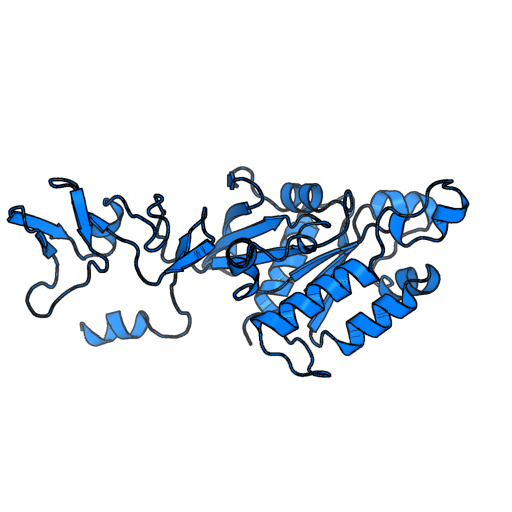5 0.402 1.00 79.56 127 PHE A CA 1
ATOM 990 C C . PHE A 1 127 ? -8.923 13.389 -0.308 1.00 79.56 127 PHE A C 1
ATOM 992 O O . PHE A 1 127 ? -9.900 12.867 0.228 1.00 79.56 127 PHE A O 1
ATOM 999 N N . GLN A 1 128 ? -9.015 14.062 -1.463 1.00 76.56 128 GLN A N 1
ATOM 1000 C CA . GLN A 1 128 ? -10.279 14.279 -2.197 1.00 76.56 128 GLN A CA 1
ATOM 1001 C C . GLN A 1 128 ? -11.438 14.762 -1.288 1.00 76.56 128 GLN A C 1
ATOM 1003 O O . GLN A 1 128 ? -12.566 14.280 -1.339 1.00 76.56 128 GLN A O 1
ATOM 1008 N N . GLY A 1 129 ? -11.143 15.698 -0.377 1.00 82.75 129 GLY A N 1
ATOM 1009 C CA . GLY A 1 129 ? -12.118 16.284 0.555 1.00 82.75 129 GLY A CA 1
ATOM 1010 C C . GLY A 1 129 ? -12.454 15.440 1.795 1.00 82.75 129 GLY A C 1
ATOM 1011 O O . GLY A 1 129 ? -13.013 15.981 2.756 1.00 82.75 129 GLY A O 1
ATOM 1012 N N . ARG A 1 130 ? -12.056 14.162 1.843 1.00 83.25 130 ARG A N 1
ATOM 1013 C CA . ARG A 1 130 ? -12.318 13.232 2.956 1.00 83.25 130 ARG A CA 1
ATOM 1014 C C . ARG A 1 130 ? -11.066 13.007 3.799 1.00 83.25 130 ARG A C 1
ATOM 1016 O O . ARG A 1 130 ? -9.956 13.066 3.294 1.00 83.25 130 ARG A O 1
ATOM 1023 N N . VAL A 1 131 ? -11.229 12.769 5.100 1.00 86.69 131 VAL A N 1
ATOM 1024 C CA . VAL A 1 131 ? -10.114 12.321 5.952 1.00 86.69 131 VAL A CA 1
ATOM 1025 C C . VAL A 1 131 ? -9.919 10.830 5.705 1.00 86.69 131 VAL A C 1
ATOM 1027 O O . VAL A 1 131 ? -10.830 10.058 5.988 1.00 86.69 131 VAL A O 1
ATOM 1030 N N . THR A 1 132 ? -8.750 10.448 5.204 1.00 85.69 132 THR A N 1
ATOM 1031 C CA . THR A 1 132 ? -8.427 9.091 4.754 1.00 85.69 132 THR A CA 1
ATOM 1032 C C . THR A 1 132 ? -7.178 8.598 5.470 1.00 85.69 132 THR A C 1
ATOM 1034 O O . THR A 1 132 ? -6.208 9.339 5.641 1.00 85.69 132 THR A O 1
ATOM 1037 N N . LYS A 1 133 ? -7.198 7.338 5.906 1.00 88.94 133 LYS A N 1
ATOM 1038 C CA . LYS A 1 133 ? -6.020 6.653 6.437 1.00 88.94 133 LYS A CA 1
ATOM 1039 C C . LYS A 1 133 ? -5.307 5.935 5.298 1.00 88.94 133 LYS A C 1
ATOM 1041 O O . LYS A 1 133 ? -5.902 5.090 4.640 1.00 88.94 133 LYS A O 1
ATOM 1046 N N . PHE A 1 134 ? -4.029 6.222 5.112 1.00 88.94 134 PHE A N 1
ATOM 1047 C CA . PHE A 1 134 ? -3.173 5.524 4.163 1.00 88.94 134 PHE A CA 1
ATOM 1048 C C . PHE A 1 134 ? -2.332 4.477 4.888 1.00 88.94 134 PHE A C 1
ATOM 1050 O O . PHE A 1 134 ? -1.839 4.712 5.994 1.00 88.94 134 PHE A O 1
ATOM 1057 N N . MET A 1 135 ? -2.190 3.313 4.263 1.00 90.75 135 MET A N 1
ATOM 1058 C CA . MET A 1 135 ? -1.354 2.203 4.703 1.00 90.75 135 MET A CA 1
ATOM 1059 C C . MET A 1 135 ? -0.487 1.759 3.523 1.00 90.75 135 MET A C 1
ATOM 1061 O O . MET A 1 135 ? -0.978 1.113 2.596 1.00 90.75 135 MET A O 1
ATOM 1065 N N . LEU A 1 136 ? 0.787 2.139 3.548 1.00 90.62 136 LEU A N 1
ATOM 1066 C CA . LEU A 1 136 ? 1.774 1.774 2.537 1.00 90.62 136 LEU A CA 1
ATOM 1067 C C . LEU A 1 136 ? 2.601 0.600 3.053 1.00 90.62 136 LEU A C 1
ATOM 1069 O O . LEU A 1 136 ? 3.141 0.673 4.157 1.00 90.62 136 LEU A O 1
ATOM 1073 N N . PHE A 1 137 ? 2.698 -0.469 2.269 1.00 88.06 137 PHE A N 1
ATOM 1074 C CA . PHE A 1 137 ? 3.473 -1.653 2.637 1.00 88.06 137 PHE A CA 1
ATOM 1075 C C . PHE A 1 137 ? 4.745 -1.692 1.800 1.00 88.06 137 PHE A C 1
ATOM 1077 O O . PHE A 1 137 ? 4.676 -1.879 0.589 1.00 88.06 137 PHE A O 1
ATOM 1084 N N . ASP A 1 138 ? 5.893 -1.507 2.444 1.00 86.81 138 ASP A N 1
ATOM 1085 C CA . ASP A 1 138 ? 7.200 -1.750 1.838 1.00 86.81 138 ASP A CA 1
ATOM 1086 C C . ASP A 1 138 ? 7.383 -3.266 1.727 1.00 86.81 138 ASP A C 1
ATOM 1088 O O . ASP A 1 138 ? 7.450 -3.973 2.732 1.00 86.81 138 ASP A O 1
ATOM 1092 N N . THR A 1 139 ? 7.351 -3.805 0.517 1.00 76.44 139 THR A N 1
ATOM 1093 C CA . THR A 1 139 ? 7.503 -5.251 0.314 1.00 76.44 139 THR A CA 1
ATOM 1094 C C . THR A 1 139 ? 8.979 -5.537 0.072 1.00 76.44 139 THR A C 1
ATOM 1096 O O . THR A 1 139 ? 9.637 -4.826 -0.691 1.00 76.44 139 THR A O 1
ATOM 1099 N N . LEU A 1 140 ? 9.557 -6.540 0.729 1.00 63.22 140 LEU A N 1
ATOM 1100 C CA . LEU A 1 140 ? 10.927 -6.928 0.408 1.00 63.22 140 LEU A CA 1
ATOM 1101 C C . LEU A 1 140 ? 10.906 -7.640 -0.947 1.00 63.22 140 LEU A C 1
ATOM 1103 O O . LEU A 1 140 ? 10.052 -8.483 -1.210 1.00 63.22 140 LEU A O 1
ATOM 1107 N N . GLY A 1 141 ? 11.875 -7.332 -1.814 1.00 53.66 141 GLY A N 1
ATOM 1108 C CA . GLY A 1 141 ? 11.981 -7.969 -3.136 1.00 53.66 141 GLY A CA 1
ATOM 1109 C C . GLY A 1 141 ? 12.185 -9.491 -3.065 1.00 53.66 141 GLY A C 1
ATOM 1110 O O . GLY A 1 141 ? 11.952 -10.181 -4.048 1.00 53.66 141 GLY A O 1
ATOM 1111 N N . SER A 1 142 ? 12.577 -10.009 -1.896 1.00 49.59 142 SER A N 1
ATOM 1112 C CA . SER A 1 142 ? 12.777 -11.427 -1.585 1.00 49.59 142 SER A CA 1
ATOM 1113 C C . SER A 1 142 ? 11.615 -12.071 -0.816 1.00 49.59 142 SER A C 1
ATOM 1115 O O . SER A 1 142 ? 11.714 -13.236 -0.449 1.00 49.59 142 SER A O 1
ATOM 1117 N N . ASP A 1 143 ? 10.520 -11.355 -0.534 1.00 54.59 143 ASP A N 1
ATOM 1118 C CA . ASP A 1 143 ? 9.448 -11.846 0.353 1.00 54.59 143 ASP A CA 1
ATOM 1119 C C . ASP A 1 143 ? 8.695 -13.077 -0.191 1.00 54.59 143 ASP A C 1
ATOM 1121 O O . ASP A 1 143 ? 7.890 -13.686 0.511 1.00 54.59 143 ASP A O 1
ATOM 1125 N N . PHE A 1 144 ? 8.945 -13.501 -1.425 1.00 48.81 144 PHE A N 1
ATOM 1126 C CA . PHE A 1 144 ? 8.184 -14.574 -2.062 1.00 48.81 144 PHE A CA 1
ATOM 1127 C C . PHE A 1 144 ? 8.850 -15.951 -2.032 1.00 48.81 144 PHE A C 1
ATOM 1129 O O . PHE A 1 144 ? 8.218 -16.925 -2.439 1.00 48.81 144 PHE A O 1
ATOM 1136 N N . SER A 1 145 ? 10.068 -16.066 -1.493 1.00 45.16 145 SER A N 1
ATOM 1137 C CA . SER A 1 145 ? 10.733 -17.365 -1.321 1.00 45.16 145 SER A CA 1
ATOM 1138 C C . SER A 1 145 ? 10.173 -18.191 -0.152 1.00 45.16 145 SER A C 1
ATOM 1140 O O . SER A 1 145 ? 10.297 -19.414 -0.168 1.00 45.16 145 SER A O 1
ATOM 1142 N N . ASP A 1 146 ? 9.496 -17.570 0.823 1.00 46.62 146 ASP A N 1
ATOM 1143 C CA . ASP A 1 146 ? 8.948 -18.268 1.994 1.00 46.62 146 ASP A CA 1
ATOM 1144 C C . ASP A 1 146 ? 7.451 -18.586 1.844 1.00 46.62 146 ASP A C 1
ATOM 1146 O O . ASP A 1 146 ? 6.554 -17.819 2.208 1.00 46.62 146 ASP A O 1
ATOM 1150 N N . SER A 1 147 ? 7.172 -19.800 1.368 1.00 41.75 147 SER A N 1
ATOM 1151 C CA . SER A 1 147 ? 5.831 -20.371 1.163 1.00 41.75 147 SER A CA 1
ATOM 1152 C C . SER A 1 147 ? 4.999 -20.573 2.446 1.00 41.75 147 SER A C 1
ATOM 1154 O O . SER A 1 147 ? 3.813 -20.901 2.365 1.00 41.75 147 SER A O 1
ATOM 1156 N N . HIS A 1 148 ? 5.573 -20.343 3.634 1.00 40.19 148 HIS A N 1
ATOM 1157 C CA . HIS A 1 148 ? 4.982 -20.737 4.919 1.00 40.19 148 HIS A CA 1
ATOM 1158 C C . HIS A 1 148 ? 4.186 -19.655 5.668 1.00 40.19 148 HIS A C 1
ATOM 1160 O O . HIS A 1 148 ? 3.584 -19.946 6.701 1.00 40.19 148 HIS A O 1
ATOM 1166 N N . SER A 1 149 ? 4.131 -18.412 5.180 1.00 44.88 149 SER A N 1
ATOM 1167 C CA . SER A 1 149 ? 3.458 -17.311 5.892 1.00 44.88 149 SER A CA 1
ATOM 1168 C C . SER A 1 149 ? 2.341 -16.657 5.079 1.00 44.88 149 SER A C 1
ATOM 1170 O O . SER A 1 149 ? 2.387 -15.473 4.768 1.00 44.88 149 SER A O 1
ATOM 1172 N N . LEU A 1 150 ? 1.258 -17.394 4.820 1.00 45.88 150 LEU A N 1
ATOM 1173 C CA . LEU A 1 150 ? 0.020 -16.846 4.233 1.00 45.88 150 LEU A CA 1
ATOM 1174 C C . LEU A 1 150 ? -0.551 -15.646 5.029 1.00 45.88 150 LEU A C 1
ATOM 1176 O O . LEU A 1 150 ? -1.232 -14.793 4.464 1.00 45.88 150 LEU A O 1
ATOM 1180 N N . LYS A 1 151 ? -0.231 -15.525 6.330 1.00 48.69 151 LYS A N 1
ATOM 1181 C CA . LYS A 1 151 ? -0.607 -14.373 7.174 1.00 48.69 151 LYS A CA 1
ATOM 1182 C C . LYS A 1 151 ? 0.178 -13.086 6.863 1.00 48.69 151 LYS A C 1
ATOM 1184 O O . LYS A 1 151 ? -0.348 -12.009 7.126 1.00 48.69 151 LYS A O 1
ATOM 1189 N N . LYS A 1 152 ? 1.382 -13.161 6.272 1.00 55.81 152 LYS A N 1
ATOM 1190 C CA . LYS A 1 152 ? 2.224 -11.983 5.959 1.00 55.81 152 LYS A CA 1
ATOM 1191 C C . LYS A 1 152 ? 1.678 -11.115 4.817 1.00 55.81 152 LYS A C 1
ATOM 1193 O O . LYS A 1 152 ? 2.188 -10.024 4.609 1.00 55.81 152 LYS A O 1
ATOM 1198 N N . TYR A 1 153 ? 0.629 -11.556 4.120 1.00 65.50 153 TYR A N 1
ATOM 1199 C CA . TYR A 1 153 ? 0.210 -10.991 2.833 1.00 65.50 153 TYR A CA 1
ATOM 1200 C C . TYR A 1 153 ? -1.264 -10.588 2.758 1.00 65.50 153 TYR A C 1
ATOM 1202 O O . TYR A 1 153 ? -1.789 -10.343 1.671 1.00 65.50 153 TYR A O 1
ATOM 1210 N N . GLN A 1 154 ? -1.954 -10.498 3.900 1.00 67.81 154 GLN A N 1
ATOM 1211 C CA . GLN A 1 154 ? -3.379 -10.144 3.928 1.00 67.81 154 GLN A CA 1
ATOM 1212 C C . GLN A 1 154 ? -3.654 -8.793 3.249 1.00 67.81 154 GLN A C 1
ATOM 1214 O O . GLN A 1 154 ? -4.682 -8.652 2.590 1.00 67.81 154 GLN A O 1
ATOM 1219 N N . TYR A 1 155 ? -2.713 -7.844 3.303 1.00 70.81 155 TYR A N 1
ATOM 1220 C CA . TYR A 1 155 ? -2.859 -6.523 2.686 1.00 70.81 155 TYR A CA 1
ATOM 1221 C C . TYR A 1 155 ? -3.004 -6.524 1.169 1.00 70.81 155 TYR A C 1
ATOM 1223 O O . TYR A 1 155 ? -3.622 -5.619 0.613 1.00 70.81 155 TYR A O 1
ATOM 1231 N N . TYR A 1 156 ? -2.533 -7.557 0.484 1.00 73.44 156 TYR A N 1
ATOM 1232 C CA . TYR A 1 156 ? -2.739 -7.663 -0.949 1.00 73.44 156 TYR A CA 1
ATOM 1233 C C . TYR A 1 156 ? -4.129 -8.192 -1.333 1.00 73.44 156 TYR A C 1
ATOM 1235 O O . TYR A 1 156 ? -4.597 -7.889 -2.426 1.00 73.44 156 TYR A O 1
ATOM 1243 N N . SER A 1 157 ? -4.844 -8.913 -0.462 1.00 73.69 157 SER A N 1
ATOM 1244 C CA . SER A 1 157 ? -6.213 -9.368 -0.783 1.00 73.69 157 SER A CA 1
ATOM 1245 C C . SER A 1 157 ? -7.174 -8.194 -1.005 1.00 73.69 157 SER A C 1
ATOM 1247 O O . SER A 1 157 ? -8.248 -8.320 -1.587 1.00 73.69 157 SER A O 1
ATOM 1249 N N . TYR A 1 158 ? -6.765 -7.021 -0.535 1.00 79.75 158 TYR A N 1
ATOM 1250 C CA . TYR A 1 158 ? -7.689 -5.993 -0.124 1.00 79.75 158 TYR A CA 1
ATOM 1251 C C . TYR A 1 158 ? -7.171 -4.584 -0.451 1.00 79.75 158 TYR A C 1
ATOM 1253 O O . TYR A 1 158 ? -7.827 -3.587 -0.157 1.00 79.75 158 TYR A O 1
ATOM 1261 N N . ASN A 1 159 ? -6.002 -4.537 -1.095 1.00 85.00 159 ASN A N 1
ATOM 1262 C CA . ASN A 1 159 ? -5.369 -3.341 -1.620 1.00 85.00 159 ASN A CA 1
ATOM 1263 C C . ASN A 1 159 ? -6.262 -2.602 -2.624 1.00 85.00 159 ASN A C 1
ATOM 1265 O O . ASN A 1 159 ? -7.071 -3.230 -3.317 1.00 85.00 159 ASN A O 1
ATOM 1269 N N . ASN A 1 160 ? -6.048 -1.292 -2.710 1.00 88.19 160 ASN A N 1
ATOM 1270 C CA . ASN A 1 160 ? -6.696 -0.392 -3.663 1.00 88.19 160 ASN A CA 1
ATOM 1271 C C . ASN A 1 160 ? -5.941 -0.307 -4.998 1.00 88.19 160 ASN A C 1
ATOM 1273 O O . ASN A 1 160 ? -6.478 0.189 -5.975 1.00 88.19 160 ASN A O 1
ATOM 1277 N N . GLY A 1 161 ? -4.707 -0.792 -5.039 1.00 89.62 161 GLY A N 1
ATOM 1278 C CA . GLY A 1 161 ? -3.849 -0.834 -6.210 1.00 89.62 161 GLY A CA 1
ATOM 1279 C C . GLY A 1 161 ? -2.413 -1.108 -5.794 1.00 89.62 161 GLY A C 1
ATOM 1280 O O . GLY A 1 161 ? -2.117 -1.249 -4.605 1.00 89.62 161 GLY A O 1
ATOM 1281 N N . PHE A 1 162 ? -1.521 -1.165 -6.771 1.00 90.38 162 PHE A N 1
ATOM 1282 C CA . PHE A 1 162 ? -0.113 -1.492 -6.573 1.00 90.38 162 PHE A CA 1
ATOM 1283 C C . PHE A 1 162 ? 0.774 -0.335 -7.013 1.00 90.38 162 PHE A C 1
ATOM 1285 O O . PHE A 1 162 ? 0.461 0.367 -7.972 1.00 90.38 162 PHE A O 1
ATOM 1292 N N . ILE A 1 163 ? 1.909 -0.170 -6.342 1.00 92.25 163 ILE A N 1
ATOM 1293 C CA . ILE A 1 163 ? 3.017 0.639 -6.850 1.00 92.25 163 ILE A CA 1
ATOM 1294 C C . ILE A 1 163 ? 4.169 -0.311 -7.138 1.00 92.25 163 ILE A C 1
ATOM 1296 O O . ILE A 1 163 ? 4.534 -1.123 -6.291 1.00 92.25 163 ILE A O 1
ATOM 1300 N N . PHE A 1 164 ? 4.739 -0.209 -8.326 1.00 91.81 164 PHE A N 1
ATOM 1301 C CA . PHE A 1 164 ? 5.878 -0.986 -8.772 1.00 91.81 164 PHE A CA 1
ATOM 1302 C C . PHE A 1 164 ? 7.031 -0.030 -9.062 1.00 91.81 164 PHE A C 1
ATOM 1304 O O . PHE A 1 164 ? 6.976 0.765 -9.996 1.00 91.81 164 PHE A O 1
ATOM 1311 N N . ILE A 1 165 ? 8.070 -0.096 -8.239 1.00 91.44 165 ILE A N 1
ATOM 1312 C CA . ILE A 1 165 ? 9.253 0.745 -8.352 1.00 91.44 165 ILE A CA 1
ATOM 1313 C C . ILE A 1 165 ? 10.237 0.121 -9.341 1.00 91.44 165 ILE A C 1
ATOM 1315 O O . ILE A 1 165 ? 10.661 -1.024 -9.165 1.00 91.44 165 ILE A O 1
ATOM 1319 N N . ILE A 1 166 ? 10.618 0.902 -10.347 1.00 90.44 166 ILE A N 1
ATOM 1320 C CA . ILE A 1 166 ? 11.615 0.561 -11.355 1.00 90.44 166 ILE A CA 1
ATOM 1321 C C . ILE A 1 166 ? 12.865 1.397 -11.103 1.00 90.44 166 ILE A C 1
ATOM 1323 O O . ILE A 1 166 ? 12.812 2.624 -11.092 1.00 90.44 166 ILE A O 1
ATOM 1327 N N . ASP A 1 167 ? 13.993 0.712 -10.939 1.00 87.81 167 ASP A N 1
ATOM 1328 C CA . ASP A 1 167 ? 15.309 1.335 -10.991 1.00 87.81 167 ASP A CA 1
ATOM 1329 C C . ASP A 1 167 ? 15.800 1.339 -12.445 1.00 87.81 167 ASP A C 1
ATOM 1331 O O . ASP A 1 167 ? 16.068 0.258 -12.985 1.00 87.81 167 ASP A O 1
ATOM 1335 N N . PRO A 1 168 ? 15.932 2.505 -13.097 1.00 85.88 168 PRO A N 1
ATOM 1336 C CA . PRO A 1 168 ? 16.320 2.558 -14.502 1.00 85.88 168 PRO A CA 1
ATOM 1337 C C . PRO A 1 168 ? 17.730 2.000 -14.744 1.00 85.88 168 PRO A C 1
ATOM 1339 O O . PRO A 1 168 ? 18.016 1.520 -15.838 1.00 85.88 168 PRO A O 1
ATOM 1342 N N . PHE A 1 169 ? 18.603 1.984 -13.731 1.00 81.62 169 PHE A N 1
ATOM 1343 C CA . PHE A 1 169 ? 19.970 1.464 -13.850 1.00 81.62 169 PHE A CA 1
ATOM 1344 C C . PHE A 1 169 ? 20.052 -0.064 -13.776 1.00 81.62 169 PHE A C 1
ATOM 1346 O O . PHE A 1 169 ? 21.085 -0.635 -14.113 1.00 81.62 169 PHE A O 1
ATOM 1353 N N . VAL A 1 170 ? 18.973 -0.731 -13.356 1.00 78.44 170 VAL A N 1
ATOM 1354 C CA . VAL A 1 170 ? 18.866 -2.198 -13.408 1.00 78.44 170 VAL A CA 1
ATOM 1355 C C . VAL A 1 170 ? 18.380 -2.661 -14.775 1.00 78.44 170 VAL A C 1
ATOM 1357 O O . VAL A 1 170 ? 18.813 -3.703 -15.254 1.00 78.44 170 VAL A O 1
ATOM 1360 N N . THR A 1 171 ? 17.518 -1.868 -15.413 1.00 69.56 171 THR A N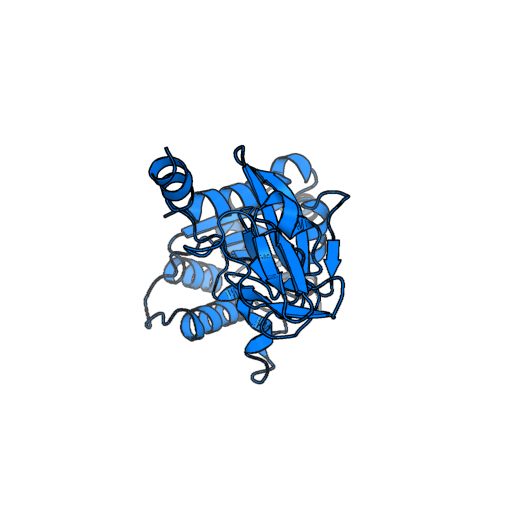 1
ATOM 1361 C CA . THR A 1 171 ? 17.017 -2.146 -16.763 1.00 69.56 171 THR A CA 1
ATOM 1362 C C . THR A 1 171 ? 18.014 -1.762 -17.838 1.00 69.56 171 THR A C 1
ATOM 1364 O O . THR A 1 171 ? 18.037 -2.359 -18.904 1.00 69.56 171 THR A O 1
ATOM 1367 N N . ALA A 1 172 ? 18.812 -0.722 -17.596 1.00 58.53 172 ALA A N 1
ATOM 1368 C CA . ALA A 1 172 ? 19.577 -0.116 -18.660 1.00 58.53 172 ALA A CA 1
ATOM 1369 C C . ALA A 1 172 ? 20.741 -0.990 -19.133 1.00 58.53 172 ALA A C 1
ATOM 1371 O O . ALA A 1 172 ? 21.526 -1.522 -18.344 1.00 58.53 172 ALA A O 1
ATOM 1372 N N . ARG A 1 173 ? 20.956 -0.981 -20.453 1.00 54.19 173 ARG A N 1
ATOM 1373 C CA . ARG A 1 173 ? 22.222 -1.399 -21.081 1.00 54.19 173 ARG A CA 1
ATOM 1374 C C . ARG A 1 173 ? 23.444 -0.628 -20.553 1.00 54.19 173 ARG A C 1
ATOM 1376 O O . ARG A 1 173 ? 24.567 -0.995 -20.879 1.00 54.19 173 ARG A O 1
ATOM 1383 N N . LEU A 1 174 ? 23.254 0.378 -19.693 1.00 52.34 174 LEU A N 1
ATOM 1384 C CA . LEU A 1 174 ? 24.297 0.991 -18.861 1.00 52.34 174 LEU A CA 1
ATOM 1385 C C . LEU A 1 174 ? 25.094 -0.046 -18.044 1.00 52.34 174 LEU A C 1
ATOM 1387 O O . LEU A 1 174 ? 26.255 0.188 -17.714 1.00 52.34 174 LEU A O 1
ATOM 1391 N N . LEU A 1 175 ? 24.523 -1.228 -17.788 1.00 51.66 175 LEU A N 1
ATOM 1392 C CA . LEU A 1 175 ? 25.235 -2.364 -17.199 1.00 51.66 175 LEU A CA 1
ATOM 1393 C C . LEU A 1 175 ? 26.370 -2.922 -18.074 1.00 51.66 175 LEU A C 1
ATOM 1395 O O . LEU A 1 175 ? 27.190 -3.661 -17.549 1.00 51.66 175 LEU A O 1
ATOM 1399 N N . ILE A 1 176 ? 26.508 -2.542 -19.353 1.00 51.50 176 ILE A N 1
ATOM 1400 C CA . ILE A 1 176 ? 27.701 -2.895 -20.153 1.00 51.50 176 ILE A CA 1
ATOM 1401 C C . ILE A 1 176 ? 28.985 -2.323 -19.510 1.00 51.50 176 ILE A C 1
ATOM 1403 O O . ILE A 1 176 ? 30.068 -2.869 -19.707 1.00 51.50 176 ILE A O 1
ATOM 1407 N N . VAL A 1 177 ? 28.873 -1.274 -18.684 1.00 50.22 177 VAL A N 1
ATOM 1408 C CA . VAL A 1 177 ? 29.997 -0.690 -17.928 1.00 50.22 177 VAL A CA 1
ATOM 1409 C C . VAL A 1 177 ? 30.133 -1.294 -16.517 1.00 50.22 177 VAL A C 1
ATOM 1411 O O . VAL A 1 177 ? 31.195 -1.201 -15.903 1.00 50.22 177 VAL A O 1
ATOM 1414 N N . SER A 1 178 ? 29.091 -1.949 -15.994 1.00 50.75 178 SER A N 1
ATOM 1415 C CA . SER A 1 178 ? 29.095 -2.561 -14.661 1.00 50.75 178 SER A CA 1
ATOM 1416 C C . SER A 1 178 ? 29.480 -4.038 -14.743 1.00 50.75 178 SER A C 1
ATOM 1418 O O . SER A 1 178 ? 28.810 -4.842 -15.381 1.00 50.75 178 SER A O 1
ATOM 1420 N N . THR A 1 179 ? 30.542 -4.434 -14.047 1.00 52.28 179 THR A N 1
ATOM 1421 C CA . THR A 1 179 ? 31.040 -5.822 -14.030 1.00 52.28 179 THR A CA 1
ATOM 1422 C C . THR A 1 179 ? 30.169 -6.791 -13.225 1.00 52.28 179 THR A C 1
ATOM 1424 O O . THR A 1 179 ? 30.466 -7.985 -13.186 1.00 52.28 179 THR A O 1
ATOM 1427 N N . GLN A 1 180 ? 29.106 -6.307 -12.575 1.00 56.81 180 GLN A N 1
ATOM 1428 C CA . GLN A 1 180 ? 28.196 -7.138 -11.792 1.00 56.81 180 GLN A CA 1
ATOM 1429 C C . GLN A 1 180 ? 26.845 -7.2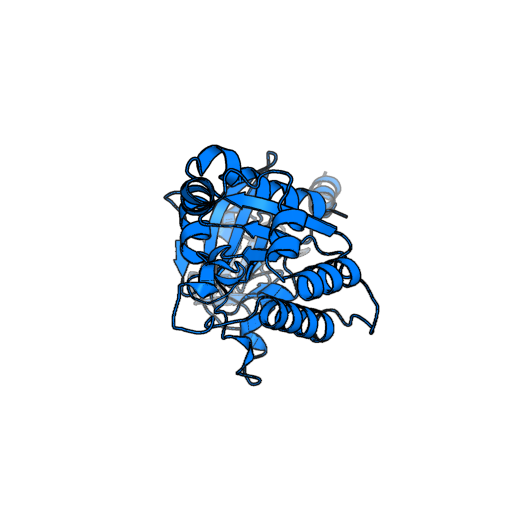85 -12.498 1.00 56.81 180 GLN A C 1
ATOM 1431 O O . GLN A 1 180 ? 26.254 -6.271 -12.884 1.00 56.81 180 GLN A O 1
ATOM 1436 N N . PRO A 1 181 ? 26.335 -8.525 -12.648 1.00 60.19 181 PRO A N 1
ATOM 1437 C CA . PRO A 1 181 ? 24.992 -8.745 -13.158 1.00 60.19 181 PRO A CA 1
ATOM 1438 C C . PRO A 1 181 ? 23.963 -8.066 -12.243 1.00 60.19 181 PRO A C 1
ATOM 1440 O O . PRO A 1 181 ? 24.209 -7.905 -11.042 1.00 60.19 181 PRO A O 1
ATOM 1443 N N . PRO A 1 182 ? 22.801 -7.671 -12.783 1.00 65.62 182 PRO A N 1
ATOM 1444 C CA . PRO A 1 182 ? 21.753 -7.086 -11.969 1.00 65.62 182 PRO A CA 1
ATOM 1445 C C . PRO A 1 182 ? 21.308 -8.093 -10.904 1.00 65.62 182 PRO A C 1
ATOM 1447 O O . PRO A 1 182 ? 21.086 -9.269 -11.183 1.00 65.62 182 PRO A O 1
ATOM 1450 N N . ASN A 1 183 ? 21.149 -7.620 -9.667 1.00 67.06 183 ASN A N 1
ATOM 1451 C CA . ASN A 1 183 ? 20.773 -8.471 -8.532 1.00 67.06 183 ASN A CA 1
ATOM 1452 C C . ASN A 1 183 ? 19.311 -8.965 -8.588 1.00 67.06 183 ASN A C 1
ATOM 1454 O O . ASN A 1 183 ? 18.878 -9.684 -7.689 1.00 67.06 183 ASN A O 1
ATOM 1458 N N . TYR A 1 184 ? 18.531 -8.539 -9.587 1.00 77.50 184 TYR A N 1
ATOM 1459 C CA . TYR A 1 184 ? 17.161 -8.979 -9.855 1.00 77.50 184 TYR A CA 1
ATOM 1460 C C . TYR A 1 184 ? 16.758 -8.636 -11.297 1.00 77.50 184 TYR A C 1
ATOM 1462 O O . TYR A 1 184 ? 17.306 -7.702 -11.881 1.00 77.50 184 TYR A O 1
ATOM 1470 N N . MET A 1 185 ? 15.754 -9.333 -11.838 1.00 81.25 185 MET A N 1
ATOM 1471 C CA . MET A 1 185 ? 15.093 -8.965 -13.097 1.00 81.25 185 MET A CA 1
ATOM 1472 C C . MET A 1 185 ? 13.698 -8.389 -12.824 1.00 81.25 185 MET A C 1
ATOM 1474 O O . MET A 1 185 ? 12.998 -8.846 -11.915 1.00 81.25 185 MET A O 1
ATOM 1478 N N . LEU A 1 186 ? 13.256 -7.398 -13.609 1.00 85.50 186 LEU A N 1
ATOM 1479 C CA . LEU A 1 186 ? 11.908 -6.828 -13.454 1.00 85.50 186 LEU A CA 1
ATOM 1480 C C . LEU A 1 186 ? 10.809 -7.861 -13.715 1.00 85.50 186 LEU A C 1
ATOM 1482 O O . LEU A 1 186 ? 9.783 -7.865 -13.028 1.00 85.50 186 LEU A O 1
ATOM 1486 N N . SER A 1 187 ? 11.038 -8.748 -14.685 1.00 84.44 187 SER A N 1
ATOM 1487 C CA . SER A 1 187 ? 10.137 -9.850 -15.024 1.00 84.44 187 SER A CA 1
ATOM 1488 C C . SER A 1 187 ? 9.828 -10.737 -13.829 1.00 84.44 187 SER A C 1
ATOM 1490 O O . SER A 1 187 ? 8.671 -11.099 -13.646 1.00 84.44 187 SER A O 1
ATOM 1492 N N . ASP A 1 188 ? 10.828 -11.036 -13.002 1.00 81.31 188 ASP A N 1
ATOM 1493 C CA . ASP A 1 188 ? 10.699 -11.986 -11.897 1.00 81.31 188 ASP A CA 1
ATOM 1494 C C . ASP A 1 188 ? 9.831 -11.401 -10.784 1.00 81.31 188 ASP A C 1
ATOM 1496 O O . ASP A 1 188 ? 8.979 -12.078 -10.208 1.00 81.31 188 ASP A O 1
ATOM 1500 N N . ILE A 1 189 ? 9.990 -10.103 -10.518 1.00 82.94 189 ILE A N 1
ATOM 1501 C CA . ILE A 1 189 ? 9.170 -9.371 -9.546 1.00 82.94 189 ILE A CA 1
ATOM 1502 C C . ILE A 1 189 ? 7.730 -9.249 -10.056 1.00 82.94 189 ILE A C 1
ATOM 1504 O O . ILE A 1 189 ? 6.779 -9.388 -9.283 1.00 82.94 189 ILE A O 1
ATOM 1508 N N . LEU A 1 190 ? 7.550 -9.022 -11.360 1.00 85.88 190 LEU A N 1
ATOM 1509 C CA . LEU A 1 190 ? 6.226 -8.987 -11.974 1.00 85.88 190 LEU A CA 1
ATOM 1510 C C . LEU A 1 190 ? 5.545 -10.362 -11.928 1.00 85.88 190 LEU A C 1
ATOM 1512 O O . LEU A 1 190 ? 4.385 -10.445 -11.533 1.00 85.88 190 LEU A O 1
ATOM 1516 N N . ASP A 1 191 ? 6.258 -11.439 -12.260 1.00 83.00 191 ASP A N 1
ATOM 1517 C CA . ASP A 1 191 ? 5.755 -12.817 -12.168 1.00 83.00 191 ASP A CA 1
ATOM 1518 C C . ASP A 1 191 ? 5.325 -13.155 -10.753 1.00 83.00 191 ASP A C 1
ATOM 1520 O O . ASP A 1 191 ? 4.260 -13.720 -10.517 1.00 83.00 191 ASP A O 1
ATOM 1524 N N . THR A 1 192 ? 6.125 -12.724 -9.795 1.00 78.56 192 THR A N 1
ATOM 1525 C CA . THR A 1 192 ? 5.846 -12.884 -8.382 1.00 78.56 192 THR A CA 1
ATOM 1526 C C . THR A 1 192 ? 4.540 -12.188 -7.963 1.00 78.56 192 THR A C 1
ATOM 1528 O O . THR A 1 192 ? 3.706 -12.778 -7.266 1.00 78.56 192 THR A O 1
ATOM 1531 N N . LEU A 1 193 ? 4.303 -10.962 -8.440 1.00 80.25 193 LEU A N 1
ATOM 1532 C CA . LEU A 1 193 ? 3.032 -10.260 -8.247 1.00 80.25 193 LEU A CA 1
ATOM 1533 C C . LEU A 1 193 ? 1.864 -10.998 -8.925 1.00 80.25 193 LEU A C 1
ATOM 1535 O O . LEU A 1 193 ? 0.793 -11.140 -8.331 1.00 80.25 193 LEU A O 1
ATOM 1539 N N . ILE A 1 194 ? 2.062 -11.490 -10.147 1.00 80.94 194 ILE A N 1
ATOM 1540 C CA . ILE A 1 194 ? 1.044 -12.228 -10.907 1.00 80.94 194 ILE A CA 1
ATOM 1541 C C . ILE A 1 194 ? 0.640 -13.506 -10.174 1.00 80.94 194 ILE A C 1
ATOM 1543 O O . ILE A 1 194 ? -0.551 -13.744 -9.968 1.00 80.94 194 ILE A O 1
ATOM 1547 N N . LEU A 1 195 ? 1.615 -14.292 -9.715 1.00 77.25 195 LEU A N 1
ATOM 1548 C CA . LEU A 1 195 ? 1.387 -15.509 -8.938 1.00 77.25 195 LEU A CA 1
ATOM 1549 C C . LEU A 1 195 ? 0.588 -15.213 -7.665 1.00 77.25 195 LEU A C 1
ATOM 1551 O O . LEU A 1 195 ? -0.336 -15.952 -7.315 1.00 77.25 195 LEU A O 1
ATOM 1555 N N . TYR A 1 196 ? 0.899 -14.105 -6.984 1.00 75.06 196 TYR A N 1
ATOM 1556 C CA . TYR A 1 196 ? 0.129 -13.672 -5.823 1.00 75.06 196 TYR A CA 1
ATOM 1557 C C . TYR A 1 196 ? -1.333 -13.378 -6.183 1.00 75.06 196 TYR A C 1
ATOM 1559 O O . TYR A 1 196 ? -2.252 -13.828 -5.486 1.00 75.06 196 TYR A O 1
ATOM 1567 N N . LEU A 1 197 ? -1.541 -12.597 -7.243 1.00 76.00 197 LEU A N 1
ATOM 1568 C CA . LEU A 1 197 ? -2.862 -12.182 -7.698 1.00 76.00 197 LEU A CA 1
ATOM 1569 C C . LEU A 1 197 ? -3.702 -13.395 -8.102 1.00 76.00 197 LEU A C 1
ATOM 1571 O O . LEU A 1 197 ? -4.836 -13.521 -7.649 1.00 76.00 197 LEU A O 1
ATOM 1575 N N . GLN A 1 198 ? -3.128 -14.345 -8.839 1.00 75.69 198 GLN A N 1
ATOM 1576 C CA . GLN A 1 198 ? -3.791 -15.600 -9.202 1.00 75.69 198 GLN A CA 1
ATOM 1577 C C . GLN A 1 198 ? -4.201 -16.411 -7.968 1.00 75.69 198 GLN A C 1
ATOM 1579 O O . GLN A 1 198 ? -5.358 -16.816 -7.850 1.00 75.69 198 GLN A O 1
ATOM 1584 N N . LYS A 1 199 ? -3.292 -16.583 -6.997 1.00 71.94 199 LYS A N 1
ATOM 1585 C CA . LYS A 1 199 ? -3.551 -17.387 -5.793 1.00 71.94 199 LYS A CA 1
ATOM 1586 C C . LYS A 1 199 ? -4.642 -16.804 -4.890 1.00 71.94 199 LYS A C 1
ATOM 1588 O O . LYS A 1 199 ? -5.385 -17.566 -4.279 1.00 71.94 199 LYS A O 1
ATOM 1593 N N . ASN A 1 200 ? -4.720 -15.478 -4.765 1.00 69.31 200 ASN A N 1
ATOM 1594 C CA . ASN A 1 200 ? -5.583 -14.829 -3.767 1.00 69.31 200 ASN A CA 1
ATOM 1595 C C . ASN A 1 200 ? -6.810 -14.127 -4.351 1.00 69.31 200 ASN A C 1
ATOM 1597 O O . ASN A 1 200 ? -7.741 -13.834 -3.604 1.00 69.31 200 ASN A O 1
ATOM 1601 N N . GLN A 1 201 ? -6.820 -13.835 -5.652 1.00 68.88 201 GLN A N 1
ATOM 1602 C CA . GLN A 1 201 ? -7.967 -13.233 -6.337 1.00 68.88 201 GLN A CA 1
ATOM 1603 C C . GLN A 1 201 ? -8.709 -14.237 -7.230 1.00 68.88 201 GLN A C 1
ATOM 1605 O O . GLN A 1 201 ? -9.731 -13.882 -7.803 1.00 68.88 201 GLN A O 1
ATOM 1610 N N . GLY A 1 202 ? -8.233 -15.486 -7.332 1.00 67.94 202 GLY A N 1
ATOM 1611 C CA . GLY A 1 202 ? -8.893 -16.532 -8.118 1.00 67.94 202 GLY A CA 1
ATOM 1612 C C . GLY A 1 202 ? -8.872 -16.276 -9.626 1.00 67.94 202 GLY A C 1
ATOM 1613 O O . GLY A 1 202 ? -9.723 -16.811 -10.334 1.00 67.94 202 GLY A O 1
ATOM 1614 N N . LEU A 1 203 ? -7.926 -15.458 -10.104 1.00 69.44 203 LEU A N 1
ATOM 1615 C CA . LEU A 1 203 ? -7.802 -15.112 -11.520 1.00 69.44 203 LEU A CA 1
ATOM 1616 C C . LEU A 1 203 ? -7.511 -16.364 -12.343 1.00 69.44 203 LEU A C 1
ATOM 1618 O O . LEU A 1 203 ? -6.585 -17.124 -12.037 1.00 69.44 203 LEU A O 1
ATOM 1622 N N . LYS A 1 204 ? -8.287 -16.562 -13.408 1.00 71.00 204 LYS A N 1
ATOM 1623 C CA . LYS A 1 204 ? -8.065 -17.658 -14.353 1.00 71.00 204 LYS A CA 1
ATOM 1624 C C . LYS A 1 204 ? -6.868 -17.353 -15.264 1.00 71.00 204 LYS A C 1
ATOM 1626 O O . LYS A 1 204 ? -6.545 -16.187 -15.497 1.00 71.00 204 LYS A O 1
ATOM 1631 N N . PRO A 1 205 ? -6.203 -18.379 -15.830 1.00 67.38 205 PRO A N 1
ATOM 1632 C CA . PRO A 1 205 ? -5.180 -18.164 -16.849 1.00 67.38 205 PRO A CA 1
ATOM 1633 C C . PRO A 1 205 ? -5.726 -17.322 -18.013 1.00 67.38 205 PRO A C 1
ATOM 1635 O O . PRO A 1 205 ? -6.746 -17.670 -18.602 1.00 67.38 205 PRO A O 1
ATOM 1638 N N . GLY A 1 206 ? -5.047 -16.217 -18.331 1.00 68.00 206 GLY A N 1
ATOM 1639 C CA . GLY A 1 206 ? -5.452 -15.277 -19.385 1.00 68.00 206 GLY A CA 1
ATOM 1640 C C . GLY A 1 206 ? -6.418 -14.171 -18.945 1.00 68.00 206 GLY A C 1
ATOM 1641 O O . GLY A 1 206 ? -6.747 -13.312 -19.757 1.00 68.00 206 GLY A O 1
ATOM 1642 N N . GLU A 1 207 ? -6.857 -14.160 -17.685 1.00 78.12 207 GLU A N 1
ATOM 1643 C CA . GLU A 1 207 ? -7.687 -13.089 -17.132 1.00 78.12 207 GLU A CA 1
ATOM 1644 C C . GLU A 1 207 ? -6.834 -11.875 -16.738 1.00 78.12 207 GLU A C 1
ATOM 1646 O O . GLU A 1 207 ? -5.777 -12.015 -16.116 1.00 78.12 207 GLU A O 1
ATOM 1651 N N . THR A 1 208 ? -7.297 -10.676 -17.097 1.00 79.38 208 THR A N 1
ATOM 1652 C CA . THR A 1 208 ? -6.611 -9.427 -16.763 1.00 79.38 208 THR A CA 1
ATOM 1653 C C . THR A 1 208 ? -6.924 -8.975 -15.343 1.00 79.38 208 THR A C 1
ATOM 1655 O O . THR A 1 208 ? -8.054 -9.056 -14.864 1.00 79.38 208 THR A O 1
ATOM 1658 N N . VAL A 1 209 ? -5.925 -8.401 -14.687 1.00 81.62 209 VAL A N 1
ATOM 1659 C CA . VAL A 1 209 ? -6.045 -7.737 -13.397 1.00 81.62 209 VAL A CA 1
ATOM 1660 C C . VAL A 1 209 ? -6.596 -6.331 -13.623 1.00 81.62 209 VAL A C 1
ATOM 1662 O O . VAL A 1 209 ? -5.923 -5.486 -14.212 1.00 81.62 209 VAL A O 1
ATOM 1665 N N . ASN A 1 210 ? -7.798 -6.070 -13.106 1.00 80.38 210 ASN A N 1
ATOM 1666 C CA . ASN A 1 210 ? -8.444 -4.751 -13.187 1.00 80.38 210 ASN A CA 1
ATOM 1667 C C . ASN A 1 210 ? -8.025 -3.785 -12.066 1.00 80.38 210 ASN A C 1
ATOM 1669 O O . ASN A 1 210 ? -8.448 -2.633 -12.057 1.00 80.38 210 ASN A O 1
ATOM 1673 N N . LYS A 1 211 ? -7.196 -4.228 -11.112 1.00 86.06 211 LYS A N 1
ATOM 1674 C CA . LYS A 1 211 ? -6.648 -3.333 -10.086 1.00 86.06 211 LYS A CA 1
ATOM 1675 C C . LYS A 1 211 ? -5.594 -2.399 -10.693 1.00 86.06 211 LYS A C 1
ATOM 1677 O O . LYS A 1 211 ? -4.705 -2.905 -11.382 1.00 86.06 211 LYS A O 1
ATOM 1682 N N . PRO A 1 212 ? -5.626 -1.091 -10.379 1.00 91.81 212 PRO A N 1
ATOM 1683 C CA . PRO A 1 212 ? -4.649 -0.145 -10.899 1.00 91.81 212 PRO A CA 1
ATOM 1684 C C . PRO A 1 212 ? -3.241 -0.462 -10.392 1.00 91.81 212 PRO A C 1
ATOM 1686 O O . PRO A 1 212 ? -3.034 -0.722 -9.200 1.00 91.81 212 PRO A O 1
ATOM 1689 N N . ILE A 1 213 ? -2.262 -0.406 -11.292 1.00 92.75 213 ILE A N 1
ATOM 1690 C CA . ILE A 1 213 ? -0.838 -0.533 -10.971 1.00 92.75 213 ILE A CA 1
ATOM 1691 C C . ILE A 1 213 ? -0.043 0.656 -11.519 1.00 92.75 213 ILE A C 1
ATOM 1693 O O . ILE A 1 213 ? -0.036 0.939 -12.716 1.00 92.75 213 ILE A O 1
ATOM 1697 N N . ALA A 1 214 ? 0.632 1.375 -10.627 1.00 94.00 214 ALA A N 1
ATOM 1698 C CA . ALA A 1 214 ? 1.509 2.479 -10.989 1.00 94.00 214 ALA A CA 1
ATOM 1699 C C . ALA A 1 214 ? 2.950 1.981 -11.106 1.00 94.00 214 ALA A C 1
ATOM 1701 O O . ALA A 1 214 ? 3.500 1.474 -10.130 1.00 94.00 214 ALA A O 1
ATOM 1702 N N . PHE A 1 215 ? 3.576 2.167 -12.262 1.00 93.31 215 PHE A N 1
ATOM 1703 C CA . PHE A 1 215 ? 5.003 1.930 -12.457 1.00 93.31 215 PHE A CA 1
ATOM 1704 C C . PHE A 1 215 ? 5.752 3.235 -12.236 1.00 93.31 215 PHE A C 1
ATOM 1706 O O . PHE A 1 215 ? 5.593 4.173 -13.009 1.00 93.31 215 PHE A O 1
ATOM 1713 N N . VAL A 1 216 ? 6.542 3.311 -11.171 1.00 92.62 216 VAL A N 1
ATOM 1714 C CA . VAL A 1 216 ? 7.303 4.512 -10.823 1.00 92.62 216 VAL A CA 1
ATOM 1715 C C . VAL A 1 216 ? 8.766 4.261 -11.143 1.00 92.62 216 VAL A C 1
ATOM 1717 O O . VAL A 1 216 ? 9.412 3.450 -10.480 1.00 92.62 216 VAL A O 1
ATOM 1720 N N . ILE A 1 217 ? 9.284 4.952 -12.153 1.00 91.12 217 ILE A N 1
ATOM 1721 C CA . ILE A 1 217 ? 10.710 4.963 -12.468 1.00 91.12 217 ILE A CA 1
ATOM 1722 C C . ILE A 1 217 ? 11.370 5.970 -11.530 1.00 91.12 217 ILE A C 1
ATOM 1724 O O . ILE A 1 217 ? 11.035 7.153 -11.557 1.00 91.12 217 ILE A O 1
ATOM 1728 N N . THR A 1 218 ? 12.256 5.494 -10.660 1.00 89.44 218 THR A N 1
ATOM 1729 C CA . THR A 1 218 ? 12.989 6.332 -9.699 1.00 89.44 218 THR A CA 1
ATOM 1730 C C . THR A 1 218 ? 14.300 6.822 -10.296 1.00 89.44 218 THR A C 1
ATOM 1732 O O . THR A 1 218 ? 14.652 6.464 -11.418 1.00 89.44 218 THR A O 1
ATOM 1735 N N . LYS A 1 219 ? 15.047 7.637 -9.536 1.00 86.06 219 LYS A N 1
ATOM 1736 C CA . LYS A 1 219 ? 16.403 8.090 -9.898 1.00 86.06 219 LYS A CA 1
ATOM 1737 C C . LYS A 1 219 ? 16.460 8.736 -11.291 1.00 86.06 219 LYS A C 1
ATOM 1739 O O . LYS A 1 219 ? 17.481 8.651 -11.975 1.00 86.06 219 LYS A O 1
ATOM 1744 N N . THR A 1 220 ? 15.360 9.343 -11.741 1.00 85.12 220 THR A N 1
ATOM 1745 C CA . THR A 1 220 ? 15.283 9.914 -13.092 1.00 85.12 220 THR A CA 1
ATOM 1746 C C . THR A 1 220 ? 16.100 11.190 -13.212 1.00 85.12 220 THR A C 1
ATOM 1748 O O . THR A 1 220 ? 16.483 11.561 -14.313 1.00 85.12 220 THR A O 1
ATOM 1751 N N . ASP A 1 221 ? 16.432 11.827 -12.088 1.00 82.44 221 ASP A N 1
ATOM 1752 C CA . ASP A 1 221 ? 17.386 12.926 -12.014 1.00 82.44 221 ASP A CA 1
ATOM 1753 C C . ASP A 1 221 ? 18.801 12.480 -12.399 1.00 82.44 221 ASP A C 1
ATOM 1755 O O . ASP A 1 221 ? 19.441 13.151 -13.200 1.00 82.44 221 ASP A O 1
ATOM 1759 N N . LEU A 1 222 ? 19.249 11.323 -11.900 1.00 81.00 222 LEU A N 1
ATOM 1760 C CA . LEU A 1 222 ? 20.534 10.729 -12.282 1.00 81.00 222 LEU A CA 1
ATOM 1761 C C . LEU A 1 222 ? 20.514 10.232 -13.730 1.00 81.00 222 LEU A C 1
ATOM 1763 O O . LEU A 1 222 ? 21.498 10.369 -14.449 1.00 81.00 222 LEU A O 1
ATOM 1767 N N . LEU A 1 223 ? 19.389 9.663 -14.167 1.00 81.50 223 LEU A N 1
ATOM 1768 C CA . LEU A 1 223 ? 19.226 9.208 -15.547 1.00 81.50 223 LEU A CA 1
ATOM 1769 C C . LEU A 1 223 ? 19.240 10.381 -16.537 1.00 81.50 223 LEU A C 1
ATOM 1771 O O . LEU A 1 223 ? 19.813 10.263 -17.616 1.00 81.50 223 LEU A O 1
ATOM 1775 N N . ALA A 1 224 ? 18.643 11.519 -16.172 1.00 80.19 224 ALA A N 1
ATOM 1776 C CA . ALA A 1 224 ? 18.593 12.700 -17.025 1.00 80.19 224 ALA A CA 1
ATOM 1777 C C . ALA A 1 224 ? 19.977 13.304 -17.294 1.00 80.19 224 ALA A C 1
ATOM 1779 O O . ALA A 1 224 ? 20.179 13.890 -18.356 1.00 80.19 224 ALA A O 1
ATOM 1780 N N . GLU A 1 225 ? 20.927 13.132 -16.371 1.00 75.44 225 GLU A N 1
ATOM 1781 C CA . GLU A 1 225 ? 22.319 13.556 -16.551 1.00 75.44 225 GLU A CA 1
ATOM 1782 C C . GLU A 1 225 ? 23.046 12.742 -17.638 1.00 75.44 225 GLU A C 1
ATOM 1784 O O . GLU A 1 225 ? 23.921 13.288 -18.309 1.00 75.44 225 GLU A O 1
ATOM 1789 N N . SER A 1 226 ? 22.678 11.470 -17.846 1.00 71.88 226 SER A N 1
ATOM 1790 C CA . SER A 1 226 ? 23.322 10.583 -18.828 1.00 71.88 226 SER A CA 1
ATOM 1791 C C . SER A 1 226 ? 22.539 10.396 -20.133 1.00 71.88 226 SER A C 1
ATOM 1793 O O . SER A 1 226 ? 23.147 10.319 -21.194 1.00 71.88 226 SER A O 1
ATOM 1795 N N . GLU A 1 227 ? 21.209 10.311 -20.069 1.00 70.44 227 GLU A N 1
ATOM 1796 C CA . GLU A 1 227 ? 20.337 9.860 -21.174 1.00 70.44 227 GLU A CA 1
ATOM 1797 C C . GLU A 1 227 ? 19.230 10.880 -21.524 1.00 70.44 227 GLU A C 1
ATOM 1799 O O . GLU A 1 227 ? 18.433 10.662 -22.436 1.00 70.44 227 GLU A O 1
ATOM 1804 N N . GLY A 1 228 ? 19.162 12.014 -20.815 1.00 72.88 228 GLY A N 1
ATOM 1805 C CA . GLY A 1 228 ? 18.081 12.993 -20.958 1.00 72.88 228 GLY A CA 1
ATOM 1806 C C . GLY A 1 228 ? 16.774 12.577 -20.267 1.00 72.88 228 GLY A C 1
ATOM 1807 O O . GLY A 1 228 ? 16.681 11.560 -19.580 1.00 72.88 228 GLY A O 1
ATOM 1808 N N . THR A 1 229 ? 15.736 13.408 -20.384 1.00 78.62 229 THR A N 1
ATOM 1809 C CA . THR A 1 229 ? 14.464 13.193 -19.675 1.00 78.62 229 THR A CA 1
ATOM 1810 C C . THR A 1 229 ? 13.606 12.129 -20.353 1.00 78.62 229 THR A C 1
ATOM 1812 O O . THR A 1 229 ? 13.327 12.227 -21.547 1.00 78.62 229 THR A O 1
ATOM 1815 N N . ILE A 1 230 ? 13.104 11.175 -19.570 1.00 80.69 230 ILE A N 1
ATOM 1816 C CA . ILE A 1 230 ? 12.278 10.060 -20.063 1.00 80.69 230 ILE A CA 1
ATOM 1817 C C . ILE A 1 230 ? 10.761 10.263 -19.899 1.00 80.69 230 ILE A C 1
ATOM 1819 O O . ILE A 1 230 ? 9.990 9.376 -20.261 1.00 80.69 230 ILE A O 1
ATOM 1823 N N . GLU A 1 231 ? 10.316 11.405 -19.368 1.00 76.25 231 GLU A N 1
ATOM 1824 C CA . GLU A 1 231 ? 8.888 11.699 -19.182 1.00 76.25 231 GLU A CA 1
ATOM 1825 C C . GLU A 1 231 ? 8.117 11.585 -20.509 1.00 76.25 231 GLU A C 1
ATOM 1827 O O . GLU A 1 231 ? 8.536 12.125 -21.538 1.00 76.25 231 GLU A O 1
ATOM 1832 N N . ASN A 1 232 ? 6.976 10.889 -20.480 1.00 80.38 232 ASN A N 1
ATOM 1833 C CA . ASN A 1 232 ? 6.144 10.539 -21.642 1.00 80.38 232 ASN A CA 1
ATOM 1834 C C . ASN A 1 232 ? 6.784 9.556 -22.643 1.00 80.38 232 ASN A C 1
ATOM 1836 O O . ASN A 1 232 ? 6.205 9.292 -23.698 1.00 80.38 232 ASN A O 1
ATOM 1840 N N . ASN A 1 233 ? 7.964 9.011 -22.341 1.00 86.38 233 ASN A N 1
ATOM 1841 C CA . ASN A 1 233 ? 8.670 8.028 -23.163 1.00 86.38 233 ASN A CA 1
ATOM 1842 C C . ASN A 1 233 ? 9.063 6.777 -22.359 1.00 86.38 233 ASN A C 1
ATOM 1844 O O . ASN A 1 233 ? 9.951 6.032 -22.766 1.00 86.38 233 ASN A O 1
ATOM 1848 N N . GLU A 1 234 ? 8.399 6.506 -21.238 1.00 90.81 234 GLU A N 1
ATOM 1849 C CA . GLU A 1 234 ? 8.783 5.471 -20.274 1.00 90.81 234 GLU A CA 1
ATOM 1850 C C . GLU A 1 234 ? 8.776 4.064 -20.893 1.00 90.81 234 GLU A C 1
ATOM 1852 O O . GLU A 1 234 ? 9.733 3.304 -20.744 1.00 90.81 234 GLU A O 1
ATOM 1857 N N . GLU A 1 235 ? 7.734 3.719 -21.658 1.00 91.38 235 GLU A N 1
ATOM 1858 C CA . GLU A 1 235 ? 7.676 2.432 -22.366 1.00 91.38 235 GLU A CA 1
ATOM 1859 C C . GLU A 1 235 ? 8.750 2.314 -23.452 1.00 91.38 235 GLU A C 1
ATOM 1861 O O . GLU A 1 235 ? 9.285 1.229 -23.689 1.00 91.38 235 GLU A O 1
ATOM 1866 N N . ARG A 1 236 ? 9.054 3.422 -24.136 1.00 89.75 236 ARG A N 1
ATOM 1867 C CA . ARG A 1 236 ? 10.093 3.455 -25.166 1.00 89.75 236 ARG A CA 1
ATOM 1868 C C . ARG A 1 236 ? 11.463 3.228 -24.531 1.00 89.75 236 ARG A C 1
ATOM 1870 O O . ARG A 1 236 ? 12.184 2.352 -24.995 1.00 89.75 236 ARG A O 1
ATOM 1877 N N . PHE A 1 237 ? 11.755 3.934 -23.440 1.00 88.75 237 PHE A N 1
ATOM 1878 C CA . PHE A 1 237 ? 12.974 3.773 -22.653 1.00 88.75 237 PHE A CA 1
ATOM 1879 C C . PHE A 1 237 ? 13.164 2.320 -22.204 1.00 88.75 237 PHE A C 1
ATOM 1881 O O . PHE A 1 237 ? 14.217 1.733 -22.443 1.00 88.75 237 PHE A O 1
ATOM 1888 N N . LEU A 1 238 ? 12.134 1.707 -21.612 1.00 89.75 238 LEU A N 1
ATOM 1889 C CA . LEU A 1 238 ? 12.197 0.312 -21.168 1.00 89.75 238 LEU A CA 1
ATOM 1890 C C . LEU A 1 238 ? 12.444 -0.651 -22.339 1.00 89.75 238 LEU A C 1
ATOM 1892 O O . LEU A 1 238 ? 13.269 -1.558 -22.232 1.00 89.75 238 LEU A O 1
ATOM 1896 N N . ARG A 1 239 ? 11.788 -0.438 -23.486 1.00 89.81 239 ARG A N 1
ATOM 1897 C CA . ARG A 1 239 ? 11.986 -1.274 -24.679 1.00 89.81 239 ARG A CA 1
ATOM 1898 C C . ARG A 1 239 ? 13.406 -1.162 -25.236 1.00 89.81 239 ARG A C 1
ATOM 1900 O O . ARG A 1 239 ? 14.029 -2.187 -25.497 1.00 89.81 239 ARG A O 1
ATOM 1907 N N . GLU A 1 240 ? 13.918 0.057 -25.400 1.00 86.75 240 GLU A N 1
ATOM 1908 C CA . GLU A 1 240 ? 15.276 0.318 -25.907 1.00 86.75 240 GLU A CA 1
ATOM 1909 C C . GLU A 1 240 ? 16.356 -0.267 -24.975 1.00 86.75 240 GLU A C 1
ATOM 1911 O O . GLU A 1 240 ? 17.436 -0.650 -25.430 1.00 86.75 240 GLU A O 1
ATOM 1916 N N . ASN A 1 241 ? 16.026 -0.440 -23.693 1.00 84.31 241 ASN A N 1
ATOM 1917 C CA . ASN A 1 241 ? 16.889 -1.039 -22.680 1.00 84.31 241 ASN A CA 1
ATOM 1918 C C . ASN A 1 241 ? 16.680 -2.549 -22.460 1.00 84.31 241 ASN A C 1
ATOM 1920 O O . ASN A 1 241 ? 17.308 -3.132 -21.588 1.00 84.31 241 ASN A O 1
ATOM 1924 N N . GLY A 1 242 ? 15.886 -3.227 -23.295 1.00 85.44 242 GLY A N 1
ATOM 1925 C CA . GLY A 1 242 ? 15.775 -4.692 -23.270 1.00 85.44 242 GLY A CA 1
ATOM 1926 C C . GLY A 1 242 ? 14.655 -5.253 -22.390 1.00 85.44 242 GLY A C 1
ATOM 1927 O O . GLY A 1 242 ? 14.528 -6.469 -22.276 1.00 85.44 242 GLY A O 1
ATOM 1928 N N . GLU A 1 243 ? 13.777 -4.406 -21.852 1.00 89.69 243 GLU A N 1
ATOM 1929 C CA . GLU A 1 243 ? 12.620 -4.812 -21.037 1.00 89.69 243 GLU A CA 1
ATOM 1930 C C . GLU A 1 243 ? 11.352 -5.064 -21.878 1.00 89.69 243 GLU A C 1
ATOM 1932 O O . GLU A 1 243 ? 10.217 -4.932 -21.415 1.00 89.69 243 GLU A O 1
ATOM 1937 N N . GLU A 1 244 ? 11.509 -5.456 -23.147 1.00 89.69 244 GLU A N 1
ATOM 1938 C CA . GLU A 1 244 ? 10.376 -5.730 -24.039 1.00 89.69 244 GLU A CA 1
ATOM 1939 C C . GLU A 1 244 ? 9.512 -6.903 -23.544 1.00 89.69 244 GLU A C 1
ATOM 1941 O O . GLU A 1 244 ? 8.280 -6.841 -23.599 1.00 89.69 244 GLU A O 1
ATOM 1946 N N . LEU A 1 245 ? 10.131 -7.957 -22.997 1.00 87.56 245 LEU A N 1
ATOM 1947 C CA . LEU A 1 245 ? 9.403 -9.090 -22.413 1.00 87.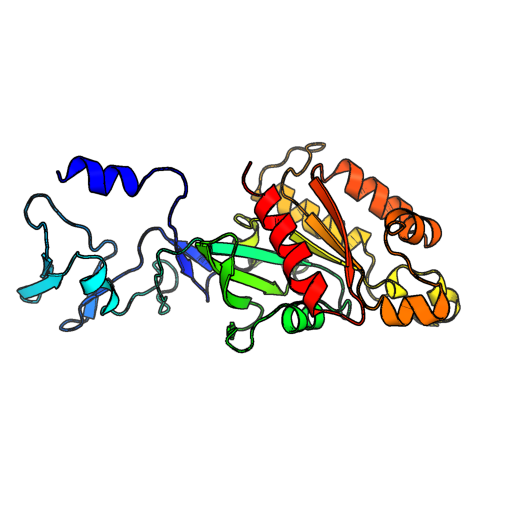56 245 LEU A CA 1
ATOM 1948 C C . LEU A 1 245 ? 8.581 -8.671 -21.190 1.00 87.56 245 LEU A C 1
ATOM 1950 O O . LEU A 1 245 ? 7.432 -9.099 -21.045 1.00 87.56 245 LEU A O 1
ATOM 1954 N N . PHE A 1 246 ? 9.143 -7.811 -20.340 1.00 90.75 246 PHE A N 1
ATOM 1955 C CA . PHE A 1 246 ? 8.449 -7.236 -19.194 1.00 90.75 246 PHE A CA 1
ATOM 1956 C C . PHE A 1 246 ? 7.240 -6.402 -19.641 1.00 90.75 246 PHE A C 1
ATOM 1958 O O . PHE A 1 246 ? 6.128 -6.649 -19.174 1.00 90.75 246 PHE A O 1
ATOM 1965 N N . LEU A 1 247 ? 7.415 -5.493 -20.607 1.00 92.69 247 LEU A N 1
ATOM 1966 C CA . LEU A 1 247 ? 6.330 -4.659 -21.139 1.00 92.69 247 LEU A CA 1
ATOM 1967 C C . LEU A 1 247 ? 5.210 -5.490 -21.774 1.00 92.69 247 LEU A C 1
ATOM 1969 O O . LEU A 1 247 ? 4.027 -5.228 -21.550 1.00 92.69 247 LEU A O 1
ATOM 1973 N N . ASN A 1 248 ? 5.567 -6.515 -22.548 1.00 91.62 248 ASN A N 1
ATOM 1974 C CA . ASN A 1 248 ? 4.591 -7.408 -23.168 1.00 91.62 248 ASN A CA 1
ATOM 1975 C C . ASN A 1 248 ? 3.796 -8.192 -22.117 1.00 91.62 248 ASN A C 1
ATOM 1977 O O . ASN A 1 248 ? 2.582 -8.359 -22.257 1.00 91.62 248 ASN A O 1
ATOM 1981 N N . LYS A 1 249 ? 4.460 -8.650 -21.049 1.00 90.25 249 LYS A N 1
ATOM 1982 C CA . LYS A 1 249 ? 3.808 -9.333 -19.927 1.00 90.25 249 LYS A CA 1
ATOM 1983 C C . LYS A 1 249 ? 2.884 -8.392 -19.159 1.00 90.25 249 LYS A C 1
ATOM 1985 O O . LYS A 1 249 ? 1.741 -8.761 -18.895 1.00 90.25 249 LYS A O 1
ATOM 1990 N N . LEU A 1 250 ? 3.340 -7.173 -18.871 1.00 91.19 250 LEU A N 1
ATOM 1991 C CA . LEU A 1 250 ? 2.548 -6.121 -18.240 1.00 91.19 250 LEU A CA 1
ATOM 1992 C C . LEU A 1 250 ? 1.243 -5.874 -19.011 1.00 91.19 250 LEU A C 1
ATOM 1994 O O . LEU A 1 250 ? 0.166 -6.048 -18.444 1.00 91.19 250 LEU A O 1
ATOM 1998 N N . LYS A 1 251 ? 1.336 -5.570 -20.311 1.00 90.94 251 LYS A N 1
ATOM 1999 C CA . LYS A 1 251 ? 0.182 -5.254 -21.173 1.00 90.94 251 LYS A CA 1
ATOM 2000 C C . LYS A 1 251 ? -0.842 -6.381 -21.273 1.00 90.94 251 LYS A C 1
ATOM 2002 O O . LYS A 1 251 ? -2.026 -6.126 -21.448 1.00 90.94 251 LYS A O 1
ATOM 2007 N N . ARG A 1 252 ? -0.387 -7.632 -21.183 1.00 89.38 252 ARG A N 1
ATOM 2008 C CA . ARG A 1 252 ? -1.267 -8.811 -21.177 1.00 89.38 252 ARG A CA 1
ATOM 2009 C C . ARG A 1 252 ? -1.932 -9.049 -19.826 1.00 89.38 252 ARG A C 1
ATOM 2011 O O . ARG A 1 252 ? -2.983 -9.674 -19.778 1.00 89.38 252 ARG A O 1
ATOM 2018 N N . THR A 1 253 ? -1.301 -8.605 -18.745 1.00 87.62 253 THR A N 1
ATOM 2019 C CA . THR A 1 253 ? -1.719 -8.926 -17.379 1.00 87.62 253 THR A CA 1
ATOM 2020 C C . THR A 1 253 ? -2.610 -7.843 -16.791 1.00 87.62 253 THR A C 1
ATOM 2022 O O . THR A 1 253 ? -3.605 -8.169 -16.156 1.00 87.62 253 THR A O 1
ATOM 2025 N N . PHE A 1 254 ? -2.272 -6.567 -16.969 1.00 89.31 254 PHE A N 1
ATOM 2026 C CA . PHE A 1 254 ? -2.967 -5.455 -16.326 1.00 89.31 254 PHE A CA 1
ATOM 2027 C C . PHE A 1 254 ? -3.707 -4.624 -17.366 1.00 89.31 254 PHE A C 1
ATOM 2029 O O . PHE A 1 254 ? -3.102 -4.120 -18.310 1.00 89.31 254 PHE A O 1
ATOM 2036 N N . SER A 1 255 ? -5.012 -4.454 -17.166 1.00 88.69 255 SER A N 1
ATOM 2037 C CA . SER A 1 255 ? -5.848 -3.576 -17.991 1.00 88.69 255 SER A CA 1
ATOM 2038 C C . SER A 1 255 ? -5.752 -2.108 -17.561 1.00 88.69 255 SER A C 1
ATOM 2040 O O . SER A 1 255 ? -6.041 -1.219 -18.357 1.00 88.69 255 SER A O 1
ATOM 2042 N N . ASN A 1 256 ? -5.320 -1.852 -16.320 1.00 91.25 256 ASN A N 1
ATOM 2043 C CA . ASN A 1 256 ? -5.206 -0.518 -15.740 1.00 91.25 256 ASN A CA 1
ATOM 2044 C C . ASN A 1 256 ? -3.798 -0.290 -15.169 1.00 91.25 256 ASN A C 1
ATOM 2046 O O . ASN A 1 256 ? -3.504 -0.641 -14.023 1.00 91.25 256 ASN A O 1
ATOM 2050 N N . TYR A 1 257 ? -2.906 0.272 -15.984 1.00 93.62 257 TYR A N 1
ATOM 2051 C CA . TYR A 1 257 ? -1.551 0.622 -15.569 1.00 93.62 257 TYR A CA 1
ATOM 2052 C C . TYR A 1 257 ? -1.161 2.019 -16.050 1.00 93.62 257 TYR A C 1
ATOM 2054 O O . TYR A 1 257 ? -1.637 2.491 -17.082 1.00 93.62 257 TYR A O 1
ATOM 2062 N N . LYS A 1 258 ? -0.263 2.675 -15.312 1.00 93.38 258 LYS A N 1
ATOM 2063 C CA . LYS A 1 258 ? 0.299 3.971 -15.704 1.00 93.38 258 LYS A CA 1
ATOM 2064 C C . LYS A 1 258 ? 1.741 4.112 -15.238 1.00 93.38 258 LYS A C 1
ATOM 2066 O O . LYS A 1 258 ? 2.079 3.690 -14.133 1.00 93.38 258 LYS A O 1
ATOM 2071 N N . PHE A 1 259 ? 2.571 4.720 -16.080 1.00 92.31 259 PHE A N 1
ATOM 2072 C CA . PHE A 1 259 ? 3.944 5.076 -15.740 1.00 92.31 259 PHE A CA 1
ATOM 2073 C C . PHE A 1 259 ? 4.022 6.467 -15.104 1.00 92.31 259 PHE A C 1
ATOM 2075 O O . PHE A 1 259 ? 3.249 7.368 -15.431 1.00 92.31 259 PHE A O 1
ATOM 2082 N N . PHE A 1 260 ? 4.967 6.613 -14.183 1.00 90.62 260 PHE A N 1
ATOM 2083 C CA . PHE A 1 260 ? 5.332 7.849 -13.512 1.00 90.62 260 PHE A CA 1
ATOM 2084 C C . PHE A 1 260 ? 6.855 7.915 -13.410 1.00 90.62 260 PHE A C 1
ATOM 2086 O O . PHE A 1 260 ? 7.509 6.896 -13.186 1.00 90.62 260 PHE A O 1
ATOM 2093 N N . CYS A 1 261 ? 7.410 9.115 -13.514 1.00 87.31 261 CYS A N 1
ATOM 2094 C CA . CYS A 1 261 ? 8.826 9.377 -13.288 1.00 87.31 261 CYS A CA 1
ATOM 2095 C C . CYS A 1 261 ? 8.988 10.139 -11.968 1.00 87.31 261 CYS A C 1
ATOM 2097 O O . CYS A 1 261 ? 8.309 11.143 -11.764 1.00 87.31 261 CYS A O 1
ATOM 2099 N N . GLU A 1 262 ? 9.869 9.678 -11.076 1.00 80.56 262 GLU A N 1
ATOM 2100 C CA . GLU A 1 262 ? 10.205 10.376 -9.828 1.00 80.56 262 GLU A CA 1
ATOM 2101 C C . GLU A 1 262 ? 11.584 11.044 -9.937 1.00 80.56 262 GLU A C 1
ATOM 2103 O O . GLU A 1 262 ? 12.598 10.350 -10.059 1.00 80.56 262 GLU A O 1
ATOM 2108 N N . GLY A 1 263 ? 11.603 12.384 -9.878 1.00 67.31 263 GLY A N 1
ATOM 2109 C CA . GLY A 1 263 ? 12.802 13.232 -9.972 1.00 67.31 263 GLY A CA 1
ATOM 2110 C C . GLY A 1 263 ? 12.912 14.273 -8.842 1.00 67.31 263 GLY A C 1
ATOM 2111 O O . GLY A 1 263 ? 12.208 14.198 -7.837 1.00 67.31 263 GLY A O 1
ATOM 2112 N N . LYS A 1 264 ? 13.803 15.271 -8.999 1.00 55.00 264 LYS A N 1
ATOM 2113 C CA . LYS A 1 264 ? 14.217 16.240 -7.949 1.00 55.00 264 LYS A CA 1
ATOM 2114 C C . LYS A 1 264 ? 13.098 17.076 -7.291 1.00 55.00 264 LYS A C 1
ATOM 2116 O O . LYS A 1 264 ? 13.366 17.642 -6.231 1.00 55.00 264 LYS A O 1
ATOM 2121 N N . ASP A 1 265 ? 11.878 17.153 -7.843 1.00 56.50 265 ASP A N 1
ATOM 2122 C CA . ASP A 1 265 ? 10.726 17.792 -7.172 1.00 56.50 265 ASP A CA 1
ATOM 2123 C C . ASP A 1 265 ? 9.674 16.777 -6.677 1.00 56.50 265 ASP A C 1
ATOM 2125 O O . ASP A 1 265 ? 8.633 16.561 -7.310 1.00 56.50 265 ASP A O 1
ATOM 2129 N N . PRO A 1 266 ? 9.885 16.196 -5.483 1.00 54.72 266 PRO A N 1
ATOM 2130 C CA . PRO A 1 266 ? 8.951 15.248 -4.905 1.00 54.72 266 PRO A CA 1
ATOM 2131 C C . PRO A 1 266 ? 7.609 15.879 -4.514 1.00 54.72 266 PRO A C 1
ATOM 2133 O O . PRO A 1 266 ? 6.660 15.132 -4.314 1.00 54.72 266 PRO A O 1
ATOM 2136 N N . LYS A 1 267 ? 7.462 17.213 -4.390 1.00 49.84 267 LYS A N 1
ATOM 2137 C CA . LYS A 1 267 ? 6.216 17.823 -3.873 1.00 49.84 267 LYS A CA 1
ATOM 2138 C C . LYS A 1 267 ? 5.067 17.775 -4.878 1.00 49.84 267 LYS A C 1
ATOM 2140 O O . LYS A 1 267 ? 3.936 17.510 -4.472 1.00 49.84 267 LYS A O 1
ATOM 2145 N N . THR A 1 268 ? 5.352 17.997 -6.158 1.00 52.84 268 THR A N 1
ATOM 2146 C CA . THR A 1 268 ? 4.340 18.008 -7.228 1.00 52.84 268 THR A CA 1
ATOM 2147 C C . THR A 1 268 ? 3.943 16.583 -7.642 1.00 52.84 268 THR A C 1
ATOM 2149 O O . THR A 1 268 ? 2.788 16.325 -7.985 1.00 52.84 268 THR A O 1
ATOM 2152 N N . GLN A 1 269 ? 4.871 15.628 -7.511 1.00 60.03 269 GLN A N 1
ATOM 2153 C CA . GLN A 1 269 ? 4.678 14.207 -7.833 1.00 60.03 269 GLN A CA 1
ATOM 2154 C C . GLN A 1 269 ? 4.029 13.414 -6.679 1.00 60.03 269 GLN A C 1
ATOM 2156 O O . GLN A 1 269 ? 3.258 12.483 -6.931 1.00 60.03 269 GLN A O 1
ATOM 2161 N N . LYS A 1 270 ? 4.215 13.871 -5.424 1.00 56.19 270 LYS A N 1
ATOM 2162 C CA . LYS A 1 270 ? 3.710 13.275 -4.167 1.00 56.19 270 LYS A CA 1
ATOM 2163 C C . LYS A 1 270 ? 2.271 12.779 -4.210 1.00 56.19 270 LYS A C 1
ATOM 2165 O O . LYS A 1 270 ? 1.925 11.754 -3.627 1.00 56.19 270 LYS A O 1
ATOM 2170 N N . GLN A 1 271 ? 1.409 13.570 -4.837 1.00 63.62 271 GLN A N 1
ATOM 2171 C CA . GLN A 1 271 ? -0.028 13.332 -4.841 1.00 63.62 271 GLN A CA 1
ATOM 2172 C C . GLN A 1 271 ? -0.487 12.599 -6.096 1.00 63.62 271 GLN A C 1
ATOM 2174 O O . GLN A 1 271 ? -1.542 11.983 -6.059 1.00 63.62 271 GLN A O 1
ATOM 2179 N N . GLN A 1 272 ? 0.285 12.602 -7.183 1.00 79.25 272 GLN A N 1
ATOM 2180 C CA . GLN A 1 272 ? -0.192 12.110 -8.475 1.00 79.25 272 GLN A CA 1
ATOM 2181 C C . GLN A 1 272 ? -0.334 10.588 -8.501 1.00 79.25 272 GLN A C 1
ATOM 2183 O O . GLN A 1 272 ? -1.378 10.093 -8.915 1.00 79.25 272 GLN A O 1
ATOM 2188 N N . VAL A 1 273 ? 0.663 9.850 -7.998 1.00 87.62 273 VAL A N 1
ATOM 2189 C CA . VAL A 1 273 ? 0.649 8.375 -8.008 1.00 87.62 273 VAL A CA 1
ATOM 2190 C C . VAL A 1 273 ? -0.496 7.835 -7.152 1.00 87.62 273 VAL A C 1
ATOM 2192 O O . VAL A 1 273 ? -1.346 7.081 -7.624 1.00 87.62 273 VAL A O 1
ATOM 2195 N N . VAL A 1 274 ? -0.551 8.258 -5.885 1.00 82.81 274 VAL A N 1
ATOM 2196 C CA . VAL A 1 274 ? -1.589 7.819 -4.943 1.00 82.81 274 VAL A CA 1
ATOM 2197 C C . VAL A 1 274 ? -2.962 8.335 -5.372 1.00 82.81 274 VAL A C 1
ATOM 2199 O O . VAL A 1 274 ? -3.949 7.608 -5.245 1.00 82.81 274 VAL A O 1
ATOM 2202 N N . SER A 1 275 ? -3.047 9.554 -5.920 1.00 84.00 275 SER A N 1
ATOM 2203 C CA . SER A 1 275 ? -4.321 10.079 -6.411 1.00 84.00 275 SER A CA 1
ATOM 2204 C C . SER A 1 275 ? -4.845 9.324 -7.614 1.00 84.00 275 SER A C 1
ATOM 2206 O O . SER A 1 275 ? -6.049 9.109 -7.692 1.00 84.00 275 SER A O 1
ATOM 2208 N N . TRP A 1 276 ? -3.965 8.920 -8.524 1.00 89.38 276 TRP A N 1
ATOM 2209 C CA . TRP A 1 276 ? -4.348 8.114 -9.670 1.00 89.38 276 TRP A CA 1
ATOM 2210 C C . TRP A 1 276 ? -4.803 6.718 -9.229 1.00 89.38 276 TRP A C 1
ATOM 2212 O O . TRP A 1 276 ? -5.910 6.314 -9.555 1.00 89.38 276 TRP A O 1
ATOM 2222 N N . ILE A 1 277 ? -4.036 6.022 -8.379 1.00 89.38 277 ILE A N 1
ATOM 2223 C CA . ILE A 1 277 ? -4.450 4.704 -7.860 1.00 89.38 277 ILE A CA 1
ATOM 2224 C C . ILE A 1 277 ? -5.826 4.783 -7.196 1.00 89.38 277 ILE A C 1
ATOM 2226 O O . ILE A 1 277 ? -6.692 3.947 -7.435 1.00 89.38 277 ILE A O 1
ATOM 2230 N N . THR A 1 278 ? -6.038 5.789 -6.350 1.00 83.50 278 THR A N 1
ATOM 2231 C CA . THR A 1 278 ? -7.306 5.925 -5.630 1.00 83.50 278 THR A CA 1
ATOM 2232 C C . THR A 1 278 ? -8.467 6.297 -6.545 1.00 83.50 278 THR A C 1
ATOM 2234 O O . THR A 1 278 ? -9.539 5.737 -6.341 1.00 83.50 278 THR A O 1
ATOM 2237 N N . SER A 1 279 ? -8.283 7.154 -7.560 1.00 84.06 279 SER A N 1
ATOM 2238 C CA . SER A 1 279 ? -9.346 7.461 -8.531 1.00 84.06 279 SER A CA 1
ATOM 2239 C C . SER A 1 279 ? -9.737 6.249 -9.372 1.00 84.06 279 SER A C 1
ATOM 2241 O O . SER A 1 279 ? -10.918 6.036 -9.611 1.00 84.06 279 SER A O 1
ATOM 2243 N N . GLU A 1 280 ? -8.761 5.431 -9.756 1.00 84.38 280 GLU A N 1
ATOM 2244 C CA . GLU A 1 280 ? -8.975 4.224 -10.558 1.00 84.38 280 GLU A CA 1
ATOM 2245 C C . GLU A 1 280 ? -9.556 3.051 -9.749 1.00 84.38 280 GLU A C 1
ATOM 2247 O O . GLU A 1 280 ? -10.150 2.133 -10.305 1.00 84.38 280 GLU A O 1
ATOM 2252 N N . SER A 1 281 ? -9.406 3.068 -8.420 1.00 71.56 281 SER A N 1
ATOM 2253 C CA . SER A 1 281 ? -9.871 1.989 -7.533 1.00 71.56 281 SER A CA 1
ATOM 2254 C C . SER A 1 281 ? -11.371 2.015 -7.198 1.00 71.56 281 SER A C 1
ATOM 2256 O O . SER A 1 281 ? -11.844 1.125 -6.494 1.00 71.56 281 SER A O 1
ATOM 2258 N N . VAL A 1 282 ? -12.107 3.046 -7.636 1.00 57.00 282 VAL A N 1
ATOM 2259 C CA . VAL A 1 282 ? -13.511 3.322 -7.249 1.00 57.00 282 VAL A CA 1
ATOM 2260 C C . VAL A 1 282 ? -14.531 2.710 -8.236 1.00 57.00 282 VAL A C 1
ATOM 2262 O O . VAL A 1 282 ? -15.723 3.014 -8.168 1.00 57.00 282 VAL A O 1
ATOM 2265 N N . HIS A 1 283 ? -14.098 1.807 -9.121 1.00 40.91 283 HIS A N 1
ATOM 2266 C CA . HIS A 1 283 ? -14.949 1.126 -10.105 1.00 40.91 283 HIS A CA 1
ATOM 2267 C C . HIS A 1 283 ? -15.101 -0.372 -9.833 1.00 40.91 283 HIS A C 1
ATOM 2269 O O . HIS A 1 283 ? -14.076 -1.044 -9.580 1.00 40.91 283 HIS A O 1
#

Secondary structure (DSSP, 8-state):
-HHHHHHGGGSS----EE-TTT--EESSPEEEPTTT--EES----BTTBSSEEE-TTS-EEE-SHHHHTTS-EE-TTT--B-----S-EEEEEEEE-TTSSHHHHHHHHS-TT-EEETTEEEEEEEETTEEEEEEEEE--TTTTS-TT-GGGGGGGGS-S-EEEEE-HHHHSGGGGS-SS--S--HHHHHHHHHHHHHHHH-PPTT--B-S-EEEEE--HHHHHHHH---TT-HHHHHHHTT-HHHHHHHHHHBSSEEEEE--S-HHHHTTHHHHHHHHHTT-

Sequence (283 aa):
MVKVAERIYSLGETNYGICEVCFTRYQSPIYVCPYCKVGYHALAPTVKGFFSIRCSCGHKLPVTTWGRRKFKTLCTECGNEVKYTKVPIVTIPIMGGANAGKTTFINNHMKSDAKRVGNLTTFIERFQGRVTKFMLFDTLGSDFSDSHSLKKYQYYSYNNGFIFIIDPFVTARLLIVSTQPPNYMLSDILDTLILYLQKNQGLKPGETVNKPIAFVITKTDLLAESEGTIENNEERFLRENGEELFLNKLKRTFSNYKFFCEGKDPKTQKQQVVSWITSESVH